Protein AF-A0A952URX4-F1 (afdb_monomer)

pLDDT: mean 73.52, std 25.43, range [28.41, 98.31]

Mean predicted aligned error: 19.94 Å

Sequence (351 aa):
MAREVYETAVRGLGTLVSPRAANRLVDSALRSASRTPDDISSKAMQRLLLGRIRHELHGVLPGPALEAGLKRVASEVERRADQLNRARDAASQPGVGFQTRVVNPEPVKERAPRRGFNPFRRRTAAPAAEVVDGVDDFDDLDDFVASPESDHRTTHHDALLDPTTLSSHEAVRRSSVYLPGIVVPEELWPDNASGAALDAVDDIVDVVEDTDTLVVEAAPAWFTTAPVAPIASVTPLATLEPKRQLDDKSVEAAVKAFAEVETVRQIVISRGTKVLQTRGGGVDADRLAPLAVSTRALLERAGQLRVYSVELPGGVLFLFPLHDGTVSVLTQPNVNIGAVLAARAALEEAA

Nearest PDB structures (foldseek):
  7yh1-assembly2_C  TM=8.705E-01  e=1.304E-05  Promethearchaeum syntrophicum
  3cpt-assembly1_B  TM=7.920E-01  e=4.343E-05  unclassified
  2zl1-assembly1_B  TM=7.852E-01  e=8.637E-05  unclassified

Structure (mmCIF, N/CA/C/O backbone):
data_AF-A0A952URX4-F1
#
_entry.id   AF-A0A952URX4-F1
#
loop_
_atom_site.group_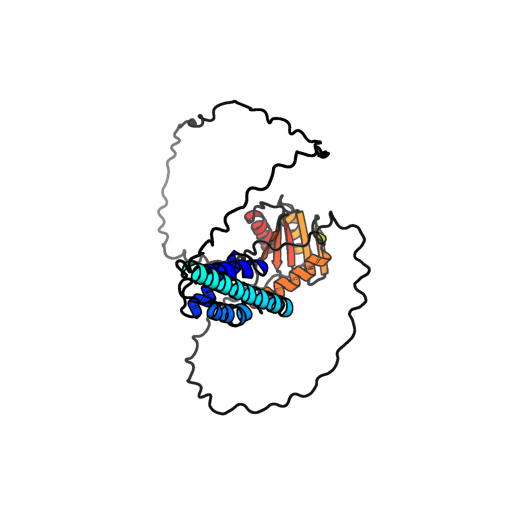PDB
_atom_site.id
_atom_site.type_symbol
_atom_site.label_atom_id
_atom_site.label_alt_id
_atom_site.label_comp_id
_atom_site.label_asym_id
_atom_site.label_entity_id
_atom_site.label_seq_id
_atom_site.pdbx_PDB_ins_code
_atom_site.Cartn_x
_atom_site.Cartn_y
_atom_site.Cartn_z
_atom_site.occupancy
_atom_site.B_iso_or_equiv
_atom_site.auth_seq_id
_atom_site.auth_comp_id
_atom_site.auth_asym_id
_atom_site.auth_atom_id
_atom_site.pdbx_PDB_model_num
ATOM 1 N N . MET A 1 1 ? 21.298 -8.986 -25.723 1.00 83.44 1 MET A N 1
ATOM 2 C CA . MET A 1 1 ? 19.865 -8.990 -26.105 1.00 83.44 1 MET A CA 1
ATOM 3 C C . MET A 1 1 ? 18.958 -9.407 -24.957 1.00 83.44 1 MET A C 1
ATOM 5 O O . MET A 1 1 ? 17.997 -8.697 -24.688 1.00 83.44 1 MET A O 1
ATOM 9 N N . ALA A 1 2 ? 19.219 -10.539 -24.292 1.00 92.06 2 ALA A N 1
ATOM 10 C CA . ALA A 1 2 ? 18.364 -11.012 -23.198 1.00 92.06 2 ALA A CA 1
ATOM 11 C C . ALA A 1 2 ? 18.322 -10.035 -22.008 1.00 92.06 2 ALA A C 1
ATOM 13 O O . ALA A 1 2 ? 17.245 -9.678 -21.531 1.00 92.06 2 ALA A O 1
ATOM 14 N N . ARG A 1 3 ? 19.484 -9.491 -21.623 1.00 95.25 3 ARG A N 1
ATOM 15 C CA . ARG A 1 3 ? 19.589 -8.499 -20.547 1.00 95.25 3 ARG A CA 1
ATOM 16 C C . ARG A 1 3 ? 18.824 -7.205 -20.839 1.00 95.25 3 ARG A C 1
ATOM 18 O O . ARG A 1 3 ? 18.127 -6.703 -19.966 1.00 95.25 3 ARG A O 1
ATOM 25 N N . GLU A 1 4 ? 18.881 -6.680 -22.062 1.00 96.00 4 GLU A N 1
ATOM 26 C CA . GLU A 1 4 ? 18.145 -5.461 -22.415 1.00 96.00 4 GLU A CA 1
ATOM 27 C C . GLU A 1 4 ? 16.626 -5.696 -22.443 1.00 96.00 4 GLU A C 1
ATOM 29 O O . GLU A 1 4 ? 15.859 -4.817 -22.048 1.00 96.00 4 GLU A O 1
ATOM 34 N N . VAL A 1 5 ? 16.183 -6.885 -22.875 1.00 97.19 5 VAL A N 1
ATOM 35 C CA . VAL A 1 5 ? 14.773 -7.311 -22.809 1.00 97.19 5 VAL A CA 1
ATOM 36 C C . VAL A 1 5 ? 14.298 -7.370 -21.355 1.00 97.19 5 VAL A C 1
ATOM 38 O O . VAL A 1 5 ? 13.227 -6.847 -21.043 1.00 97.19 5 VAL A O 1
ATOM 41 N N . TYR A 1 6 ? 15.111 -7.945 -20.466 1.00 97.81 6 TYR A N 1
ATOM 42 C CA . TYR A 1 6 ? 14.852 -7.991 -19.030 1.00 97.81 6 TYR A CA 1
ATOM 43 C C . TYR A 1 6 ? 14.722 -6.591 -18.418 1.00 97.81 6 TYR A C 1
ATOM 45 O O . TYR A 1 6 ? 13.695 -6.265 -17.821 1.00 97.81 6 TYR A O 1
ATOM 53 N N . GLU A 1 7 ? 15.722 -5.730 -18.624 1.00 97.75 7 GLU A N 1
ATOM 54 C CA . GLU A 1 7 ? 15.739 -4.369 -18.075 1.00 97.75 7 GLU A CA 1
ATOM 55 C C . GLU A 1 7 ? 14.564 -3.525 -18.596 1.00 97.75 7 GLU A C 1
ATOM 57 O O . GLU A 1 7 ? 13.973 -2.749 -17.841 1.00 97.75 7 GLU A O 1
ATOM 62 N N . THR A 1 8 ? 14.178 -3.707 -19.863 1.00 98.25 8 THR A N 1
ATOM 63 C CA . THR A 1 8 ? 13.014 -3.029 -20.460 1.00 98.25 8 THR A CA 1
ATOM 64 C C . THR A 1 8 ? 11.707 -3.495 -19.818 1.00 98.25 8 THR A C 1
ATOM 66 O O . THR A 1 8 ? 10.861 -2.664 -19.489 1.00 98.25 8 THR A O 1
ATOM 69 N N . ALA A 1 9 ? 11.548 -4.801 -19.583 1.00 98.12 9 ALA A N 1
ATOM 70 C CA . ALA A 1 9 ? 10.359 -5.353 -18.937 1.00 98.12 9 ALA A CA 1
ATOM 71 C C . ALA A 1 9 ? 10.224 -4.886 -17.478 1.00 98.12 9 ALA A C 1
ATOM 73 O O . ALA A 1 9 ? 9.150 -4.428 -17.086 1.00 98.12 9 ALA A O 1
ATOM 74 N N . VAL A 1 10 ? 11.309 -4.936 -16.693 1.00 98.31 10 VAL A N 1
ATOM 75 C CA . VAL A 1 10 ? 11.320 -4.468 -15.294 1.00 98.31 10 VAL A CA 1
ATOM 76 C C . VAL A 1 10 ? 11.004 -2.974 -15.219 1.00 98.31 10 VAL A C 1
ATOM 78 O O . VAL A 1 10 ? 10.166 -2.565 -14.416 1.00 98.31 10 VAL A O 1
ATOM 81 N N . ARG A 1 11 ? 11.611 -2.158 -16.090 1.00 98.25 11 ARG A N 1
ATOM 82 C CA . ARG A 1 11 ? 11.335 -0.716 -16.162 1.00 98.25 11 ARG A CA 1
ATOM 83 C C . ARG A 1 11 ? 9.882 -0.430 -16.538 1.00 98.25 11 ARG A C 1
ATOM 85 O O . ARG A 1 11 ? 9.250 0.405 -15.902 1.00 98.25 11 ARG A O 1
ATOM 92 N N . GLY A 1 12 ? 9.351 -1.126 -17.544 1.00 97.88 12 GLY A N 1
ATOM 93 C CA . GLY A 1 12 ? 7.965 -0.968 -17.985 1.00 97.88 12 GLY A CA 1
ATOM 94 C C . GLY A 1 12 ? 6.961 -1.353 -16.898 1.00 97.88 12 GLY A C 1
ATOM 95 O O . GLY A 1 12 ? 6.033 -0.597 -16.622 1.00 97.88 12 GLY A O 1
ATOM 96 N N . LEU A 1 13 ? 7.179 -2.480 -16.215 1.00 98.00 13 LEU A N 1
ATOM 97 C CA . LEU A 1 13 ? 6.363 -2.893 -15.069 1.00 98.00 13 LEU A CA 1
ATOM 98 C C . LEU A 1 13 ? 6.450 -1.912 -13.894 1.00 98.00 13 LEU A C 1
ATOM 100 O O . LEU A 1 13 ? 5.450 -1.707 -13.213 1.00 98.00 13 LEU A O 1
ATOM 104 N N . GLY A 1 14 ? 7.599 -1.262 -13.695 1.00 97.75 14 GLY A N 1
ATOM 105 C CA . GLY A 1 14 ? 7.799 -0.226 -12.676 1.00 97.75 14 GLY A CA 1
ATOM 106 C C . GLY A 1 14 ? 6.904 1.014 -12.828 1.00 97.75 14 GLY A C 1
ATOM 107 O O . GLY A 1 14 ? 6.870 1.847 -11.930 1.00 97.75 14 GLY A O 1
ATOM 108 N N . THR A 1 15 ? 6.184 1.147 -13.949 1.00 97.19 15 THR A N 1
ATOM 109 C CA . THR A 1 15 ? 5.155 2.186 -14.145 1.00 97.19 15 THR A CA 1
ATOM 110 C C . THR A 1 15 ? 3.778 1.783 -13.614 1.00 97.19 15 THR A C 1
ATOM 112 O O . THR A 1 15 ? 2.935 2.647 -13.398 1.00 97.19 15 THR A O 1
ATOM 115 N N . LEU A 1 16 ? 3.542 0.481 -13.418 1.00 96.44 16 LEU A N 1
ATOM 116 C CA . LEU A 1 16 ? 2.276 -0.079 -12.929 1.00 96.44 16 LEU A CA 1
ATOM 117 C C . LEU A 1 16 ? 2.355 -0.470 -11.452 1.00 96.44 16 LEU A C 1
ATOM 119 O O . LEU A 1 16 ? 1.359 -0.432 -10.738 1.00 96.44 16 LEU A O 1
ATOM 123 N N . VAL A 1 17 ? 3.538 -0.884 -11.006 1.00 97.12 17 VAL A N 1
ATOM 124 C CA . VAL A 1 17 ? 3.831 -1.285 -9.628 1.00 97.12 17 VAL A CA 1
ATOM 125 C C . VAL A 1 17 ? 5.144 -0.656 -9.182 1.00 97.12 17 VAL A C 1
ATOM 127 O O . VAL A 1 17 ? 5.909 -0.162 -10.005 1.00 97.12 17 VAL A O 1
ATOM 130 N N . SER A 1 18 ? 5.460 -0.709 -7.886 1.00 97.12 18 SER A N 1
ATOM 131 C CA . SER A 1 18 ? 6.748 -0.196 -7.407 1.00 97.12 18 SER A CA 1
ATOM 132 C C . SER A 1 18 ? 7.932 -0.894 -8.110 1.00 97.12 18 SER A C 1
ATOM 134 O O . SER A 1 18 ? 7.867 -2.101 -8.376 1.00 97.12 18 SER A O 1
ATOM 136 N N . PRO A 1 19 ? 9.059 -0.200 -8.371 1.00 95.94 19 PRO A N 1
ATOM 137 C CA . PRO A 1 19 ? 10.210 -0.785 -9.072 1.00 95.94 19 PRO A CA 1
ATOM 138 C C . PRO A 1 19 ? 10.747 -2.065 -8.416 1.00 95.94 19 PRO A C 1
ATOM 140 O O . PRO A 1 19 ? 11.171 -3.007 -9.088 1.00 95.94 19 PRO A O 1
ATOM 143 N N . ARG A 1 20 ? 10.684 -2.132 -7.080 1.00 95.19 20 ARG A N 1
ATOM 144 C CA . ARG A 1 20 ? 11.103 -3.307 -6.308 1.00 95.19 20 ARG A CA 1
ATOM 145 C C . ARG A 1 20 ? 10.145 -4.488 -6.489 1.00 95.19 20 ARG A C 1
ATOM 147 O O . ARG A 1 20 ? 10.608 -5.626 -6.546 1.00 95.19 20 ARG A O 1
ATOM 154 N N . ALA A 1 21 ? 8.839 -4.232 -6.588 1.00 95.81 21 ALA A N 1
ATOM 155 C CA . ALA A 1 21 ? 7.846 -5.260 -6.886 1.00 95.81 21 ALA A CA 1
ATOM 156 C C . ALA A 1 21 ? 7.987 -5.767 -8.327 1.00 95.81 21 ALA A C 1
ATOM 158 O O . ALA A 1 21 ? 7.996 -6.976 -8.534 1.00 95.81 21 ALA A O 1
ATOM 159 N N . ALA A 1 22 ? 8.195 -4.868 -9.296 1.00 97.94 22 ALA A N 1
ATOM 160 C CA . ALA A 1 22 ? 8.434 -5.225 -10.694 1.00 97.94 22 ALA A CA 1
ATOM 161 C C . ALA A 1 22 ? 9.611 -6.201 -10.844 1.00 97.94 22 ALA A C 1
ATOM 163 O O . ALA A 1 22 ? 9.460 -7.257 -11.451 1.00 97.94 22 ALA A O 1
ATOM 164 N N . ASN A 1 23 ? 10.755 -5.887 -10.224 1.00 98.06 23 ASN A N 1
ATOM 165 C CA . ASN A 1 23 ? 11.940 -6.747 -10.247 1.00 98.06 23 ASN A CA 1
ATOM 166 C C . ASN A 1 23 ? 11.639 -8.140 -9.651 1.00 98.06 23 ASN A C 1
ATOM 168 O O . ASN A 1 23 ? 11.861 -9.165 -10.291 1.00 98.06 23 ASN A O 1
ATOM 172 N N . ARG A 1 24 ? 11.004 -8.183 -8.469 1.00 97.94 24 ARG A N 1
ATOM 173 C CA . ARG A 1 24 ? 10.624 -9.444 -7.806 1.00 97.94 24 ARG A CA 1
ATOM 174 C C . ARG A 1 24 ? 9.650 -10.297 -8.624 1.00 97.94 24 ARG A C 1
ATOM 176 O O . ARG A 1 24 ? 9.803 -11.516 -8.640 1.00 97.94 24 ARG A O 1
ATOM 183 N N . LEU A 1 25 ? 8.662 -9.683 -9.276 1.00 98.06 25 LEU A N 1
ATOM 184 C CA . LEU A 1 25 ? 7.672 -10.390 -10.094 1.00 98.06 25 LEU A CA 1
ATOM 185 C C . LEU A 1 25 ? 8.320 -11.035 -11.320 1.00 98.06 25 LEU A C 1
ATOM 187 O O . LEU A 1 25 ? 8.067 -12.206 -11.600 1.00 98.06 25 LEU A O 1
ATOM 191 N N . VAL A 1 26 ? 9.194 -10.305 -12.021 1.00 97.94 26 VAL A N 1
ATOM 192 C CA . VAL A 1 26 ? 9.911 -10.851 -13.183 1.00 97.94 26 VAL A CA 1
ATOM 193 C C . VAL A 1 26 ? 10.850 -11.978 -12.748 1.00 97.94 26 VAL A C 1
ATOM 195 O O . VAL A 1 26 ? 10.806 -13.053 -13.343 1.00 97.94 26 VAL A O 1
ATOM 198 N N . ASP A 1 27 ? 11.615 -11.799 -11.668 1.00 98.00 27 ASP A N 1
ATOM 199 C CA . ASP A 1 27 ? 12.501 -12.838 -11.125 1.00 98.00 27 ASP A CA 1
ATOM 200 C C . ASP A 1 27 ? 11.750 -14.102 -10.680 1.00 98.00 27 ASP A C 1
ATOM 202 O O . ASP A 1 27 ? 12.231 -15.223 -10.863 1.00 98.00 27 ASP A O 1
ATOM 206 N N . SER A 1 28 ? 10.580 -13.938 -10.059 1.00 97.81 28 SER A N 1
ATOM 207 C CA . SER A 1 28 ? 9.709 -15.046 -9.650 1.00 97.81 28 SER A CA 1
ATOM 208 C C . SER A 1 28 ? 9.169 -15.803 -10.868 1.00 97.81 28 SER A C 1
ATOM 210 O O . SER A 1 28 ? 9.235 -17.038 -10.935 1.00 97.81 28 SER A O 1
ATOM 212 N N . ALA A 1 29 ? 8.694 -15.065 -11.877 1.00 97.69 29 ALA A N 1
ATOM 213 C CA . ALA A 1 29 ? 8.163 -15.630 -13.109 1.00 97.69 29 ALA A CA 1
ATOM 214 C C . ALA A 1 29 ? 9.241 -16.360 -13.930 1.00 97.69 29 ALA A C 1
ATOM 216 O O . ALA A 1 29 ? 8.981 -17.454 -14.433 1.00 97.69 29 ALA A O 1
ATOM 217 N N . LEU A 1 30 ? 10.453 -15.800 -14.015 1.00 97.81 30 LEU A N 1
ATOM 218 C CA . LEU A 1 30 ? 11.617 -16.416 -14.661 1.00 97.81 30 LEU A CA 1
ATOM 219 C C . LEU A 1 30 ? 12.023 -17.720 -13.979 1.00 97.81 30 LEU A C 1
ATOM 221 O O . LEU A 1 30 ? 12.090 -18.759 -14.639 1.00 97.81 30 LEU A O 1
ATOM 225 N N . ARG A 1 31 ? 12.211 -17.689 -12.651 1.00 97.94 31 ARG A N 1
ATOM 226 C CA . ARG A 1 31 ? 12.562 -18.881 -11.863 1.00 97.94 31 ARG A CA 1
ATOM 227 C C . ARG A 1 31 ? 11.565 -20.008 -12.062 1.00 97.94 31 ARG A C 1
ATOM 229 O O . ARG A 1 31 ? 11.950 -21.159 -12.241 1.00 97.94 31 ARG A O 1
ATOM 236 N N . SER A 1 32 ? 10.286 -19.669 -12.088 1.00 97.19 32 SER A N 1
ATOM 237 C CA . SER A 1 32 ? 9.237 -20.667 -12.236 1.00 97.19 32 SER A CA 1
ATOM 238 C C . SER A 1 32 ? 9.093 -21.217 -13.655 1.00 97.19 32 SER A C 1
ATOM 240 O O . SER A 1 32 ? 8.527 -22.289 -13.838 1.00 97.19 32 SER A O 1
ATOM 242 N N . ALA A 1 33 ? 9.596 -20.497 -14.658 1.00 96.94 33 ALA A N 1
ATOM 243 C CA . ALA A 1 33 ? 9.737 -20.990 -16.024 1.00 96.94 33 ALA A CA 1
ATOM 244 C C . ALA A 1 33 ? 11.086 -21.698 -16.260 1.00 96.94 33 ALA A C 1
ATOM 246 O O . ALA A 1 33 ? 11.392 -22.026 -17.406 1.00 96.94 33 ALA A O 1
ATOM 247 N N . SER A 1 34 ? 11.891 -21.888 -15.204 1.00 97.38 34 SER A N 1
ATOM 248 C CA . SER A 1 34 ? 13.267 -22.399 -15.263 1.00 97.38 34 SER A CA 1
ATOM 249 C C . SER A 1 34 ? 14.143 -21.636 -16.265 1.00 97.38 34 SER A C 1
ATOM 251 O O . SER A 1 34 ? 14.921 -22.234 -17.002 1.00 97.38 34 SER A O 1
ATOM 253 N N . ARG A 1 35 ? 13.983 -20.308 -16.312 1.00 97.50 35 ARG A N 1
ATOM 254 C CA . ARG A 1 35 ? 14.725 -19.393 -17.188 1.00 97.50 35 ARG A CA 1
ATOM 255 C C . ARG A 1 35 ? 15.550 -18.411 -16.378 1.00 97.50 35 ARG A C 1
ATOM 257 O O . ARG A 1 35 ? 15.202 -18.071 -15.247 1.00 97.50 35 ARG A O 1
ATOM 264 N N . THR A 1 36 ? 16.615 -17.921 -16.987 1.00 97.50 36 THR A N 1
ATOM 265 C CA . THR A 1 36 ? 17.497 -16.897 -16.434 1.00 97.50 36 THR A CA 1
ATOM 266 C C . THR A 1 36 ? 17.327 -15.572 -17.187 1.00 97.50 36 THR A C 1
ATOM 268 O O . THR A 1 36 ? 16.869 -15.558 -18.333 1.00 97.50 36 THR A O 1
ATOM 271 N N . PRO A 1 37 ? 17.696 -14.429 -16.580 1.00 96.88 37 PRO A N 1
ATOM 272 C CA . PRO A 1 37 ? 17.686 -13.139 -17.275 1.00 96.88 37 PRO A CA 1
ATOM 273 C C . PRO A 1 37 ? 18.548 -13.121 -18.550 1.00 96.88 37 PRO A C 1
ATOM 275 O O . PRO A 1 37 ? 18.271 -12.345 -19.463 1.00 96.88 37 PRO A O 1
ATOM 278 N N . ASP A 1 38 ? 19.562 -13.989 -18.635 1.00 96.94 38 ASP A N 1
ATOM 279 C CA . ASP A 1 38 ? 20.503 -14.049 -19.757 1.00 96.94 38 ASP A CA 1
ATOM 280 C C . ASP A 1 38 ? 20.033 -14.939 -20.923 1.00 96.94 38 ASP A C 1
ATOM 282 O O . ASP A 1 38 ? 20.541 -14.803 -22.038 1.00 96.94 38 ASP A O 1
ATOM 286 N N . ASP A 1 39 ? 19.042 -15.814 -20.712 1.00 96.75 39 ASP A N 1
ATOM 287 C CA . ASP A 1 39 ? 18.528 -16.734 -21.742 1.00 96.75 39 ASP A CA 1
ATOM 288 C C . ASP A 1 39 ? 17.180 -16.316 -22.352 1.00 96.75 39 ASP A C 1
ATOM 290 O O . ASP A 1 39 ? 16.670 -16.960 -23.282 1.00 96.75 39 ASP A O 1
ATOM 294 N N . ILE A 1 40 ? 16.574 -15.239 -21.845 1.00 97.31 40 ILE A N 1
ATOM 295 C CA . ILE A 1 40 ? 15.204 -14.907 -22.214 1.00 97.31 40 ILE A CA 1
ATOM 296 C C . ILE A 1 40 ? 15.105 -14.159 -23.551 1.00 97.31 40 ILE A C 1
ATOM 298 O O . ILE A 1 40 ? 15.727 -13.124 -23.784 1.00 97.31 40 ILE A O 1
ATOM 302 N N . SER A 1 41 ? 14.252 -14.673 -24.442 1.00 97.06 41 SER A N 1
ATOM 303 C CA . SER A 1 41 ? 13.868 -13.990 -25.685 1.00 97.06 41 SER A CA 1
ATOM 304 C C . SER A 1 41 ? 12.704 -13.018 -25.463 1.00 97.06 41 SER A C 1
ATOM 306 O O . SER A 1 41 ? 11.898 -13.200 -24.548 1.00 97.06 41 SER A O 1
ATOM 308 N N . SER A 1 42 ? 12.547 -12.029 -26.348 1.00 97.31 42 SER A N 1
ATOM 309 C CA . SER A 1 42 ? 11.426 -11.071 -26.315 1.00 97.31 42 SER A CA 1
ATOM 310 C C . SER A 1 42 ? 10.059 -11.763 -26.305 1.00 97.31 42 SER A C 1
ATOM 312 O O . SER A 1 42 ? 9.208 -11.458 -25.472 1.00 97.31 42 SER A O 1
ATOM 314 N N . LYS A 1 43 ? 9.874 -12.776 -27.160 1.00 97.44 43 LYS A N 1
ATOM 315 C CA . LYS A 1 43 ? 8.640 -13.573 -27.237 1.00 97.44 43 LYS A CA 1
ATOM 316 C C . LYS A 1 43 ? 8.371 -14.368 -25.957 1.00 97.44 43 LYS A C 1
ATOM 318 O O . LYS A 1 43 ? 7.219 -14.513 -25.548 1.00 97.44 43 LYS A O 1
ATOM 323 N N . ALA A 1 44 ? 9.418 -14.891 -25.315 1.00 97.56 44 ALA A N 1
ATOM 324 C CA . ALA A 1 44 ? 9.282 -15.560 -24.024 1.00 97.56 44 ALA A CA 1
ATOM 325 C C . ALA A 1 44 ? 8.896 -14.562 -22.920 1.00 97.56 44 ALA A C 1
ATOM 327 O O . ALA A 1 44 ? 7.976 -14.846 -22.156 1.00 97.56 44 ALA A O 1
ATOM 328 N N . MET A 1 45 ? 9.511 -13.375 -22.891 1.00 98.31 45 MET A N 1
ATOM 329 C CA . MET A 1 45 ? 9.162 -12.316 -21.939 1.00 98.31 45 MET A CA 1
ATOM 330 C C . MET A 1 45 ? 7.715 -11.833 -22.120 1.00 98.31 45 MET A C 1
ATOM 332 O O . MET A 1 45 ? 6.982 -11.709 -21.144 1.00 98.31 45 MET A O 1
ATOM 336 N N . GLN A 1 46 ? 7.250 -11.656 -23.360 1.00 98.12 46 GLN A N 1
ATOM 337 C CA . GLN A 1 46 ? 5.858 -11.299 -23.656 1.00 98.12 46 GLN A CA 1
ATOM 338 C C . GLN A 1 46 ? 4.864 -12.342 -23.122 1.00 98.12 46 GLN A C 1
ATOM 340 O O . GLN A 1 46 ? 3.848 -11.981 -22.527 1.00 98.12 46 GLN A O 1
ATOM 345 N N . ARG A 1 47 ? 5.164 -13.639 -23.278 1.00 98.31 47 ARG A N 1
ATOM 346 C CA . ARG A 1 47 ? 4.338 -14.714 -22.704 1.00 98.31 47 ARG A CA 1
ATOM 347 C C . ARG A 1 47 ? 4.328 -14.688 -21.175 1.00 98.31 47 ARG A C 1
ATOM 349 O O . ARG A 1 47 ? 3.279 -14.938 -20.589 1.00 98.31 47 ARG A O 1
ATOM 356 N N . LEU A 1 48 ? 5.454 -14.371 -20.529 1.00 98.06 48 LEU A N 1
ATOM 357 C CA . LEU A 1 48 ? 5.505 -14.222 -19.069 1.00 98.06 48 LEU A CA 1
ATOM 358 C C . LEU A 1 48 ? 4.655 -13.038 -18.593 1.00 98.06 48 LEU A C 1
ATOM 360 O O . LEU A 1 48 ? 3.871 -13.203 -17.658 1.00 98.06 48 LEU A O 1
ATOM 364 N N . LEU A 1 49 ? 4.764 -11.888 -19.267 1.00 98.19 49 LEU A N 1
ATOM 365 C CA . LEU A 1 49 ? 4.014 -10.668 -18.952 1.00 98.19 49 LEU A CA 1
ATOM 366 C C . LEU A 1 49 ? 2.499 -10.870 -19.088 1.00 98.19 49 LEU A C 1
ATOM 368 O O . LEU A 1 49 ? 1.752 -10.568 -18.162 1.00 98.19 49 LEU A O 1
ATOM 372 N N . LEU A 1 50 ? 2.044 -11.412 -20.221 1.00 98.06 50 LEU A N 1
ATOM 373 C CA . LEU A 1 50 ? 0.614 -11.574 -20.519 1.00 98.06 50 LEU A CA 1
ATOM 374 C C . LEU A 1 50 ? -0.008 -12.833 -19.891 1.00 98.06 50 LEU A C 1
ATOM 376 O O . LEU A 1 50 ? -1.231 -12.943 -19.803 1.00 98.06 50 LEU A O 1
ATOM 380 N N . GLY A 1 51 ? 0.815 -13.788 -19.463 1.00 97.62 51 GLY A N 1
ATOM 381 C CA . GLY A 1 51 ? 0.380 -15.013 -18.801 1.00 97.62 51 GLY A CA 1
ATOM 382 C C . GLY A 1 51 ? 0.504 -14.903 -17.289 1.00 97.62 51 GLY A C 1
ATOM 383 O O . GLY A 1 51 ? -0.406 -14.443 -16.601 1.00 97.62 51 GLY A O 1
ATOM 384 N N . ARG A 1 52 ? 1.648 -15.351 -16.773 1.00 97.00 52 ARG A N 1
ATOM 385 C CA . ARG A 1 52 ? 1.862 -15.541 -15.337 1.00 97.00 52 ARG A CA 1
ATOM 386 C C . ARG A 1 52 ? 1.829 -14.237 -14.545 1.00 97.00 52 ARG A C 1
ATOM 388 O O . ARG A 1 52 ? 1.127 -14.165 -13.545 1.00 97.00 52 ARG A O 1
ATOM 395 N N . ILE A 1 53 ? 2.549 -13.214 -15.002 1.00 97.69 53 ILE A N 1
ATOM 396 C CA . ILE A 1 53 ? 2.630 -11.929 -14.291 1.00 97.69 53 ILE A CA 1
ATOM 397 C C . ILE A 1 53 ? 1.253 -11.254 -14.264 1.00 97.69 53 ILE A C 1
ATOM 399 O O . ILE A 1 53 ? 0.850 -10.730 -13.229 1.00 97.69 53 ILE A O 1
ATOM 403 N N . ARG A 1 54 ? 0.484 -11.339 -15.360 1.00 97.75 54 ARG A N 1
ATOM 404 C CA . ARG A 1 54 ? -0.917 -10.895 -15.383 1.00 97.75 54 ARG A CA 1
ATOM 405 C C . ARG A 1 54 ? -1.756 -11.592 -14.312 1.00 97.75 54 ARG A C 1
ATOM 407 O O . ARG A 1 54 ? -2.499 -10.916 -13.611 1.00 97.75 54 ARG A O 1
ATOM 414 N N . HIS A 1 55 ? -1.637 -12.914 -14.182 1.00 97.62 55 HIS A N 1
ATOM 415 C CA . HIS A 1 55 ? -2.404 -13.681 -13.197 1.00 97.62 55 HIS A CA 1
ATOM 416 C C . HIS A 1 55 ? -2.054 -13.288 -11.754 1.00 97.62 55 HIS A C 1
ATOM 418 O O . HIS A 1 55 ? -2.956 -13.116 -10.940 1.00 97.62 55 HIS A O 1
ATOM 424 N N . GLU A 1 56 ? -0.770 -13.068 -11.453 1.00 96.62 56 GLU A N 1
ATOM 425 C CA . GLU A 1 56 ? -0.327 -12.614 -10.125 1.00 96.62 56 GLU A CA 1
ATOM 426 C C . GLU A 1 56 ? -0.822 -11.192 -9.801 1.00 96.62 56 GLU A C 1
ATOM 428 O O . GLU A 1 56 ? -1.211 -10.910 -8.669 1.00 96.62 56 GLU A O 1
ATOM 433 N N . LEU A 1 57 ? -0.867 -10.298 -10.794 1.00 97.06 57 LEU A N 1
ATOM 434 C CA . LEU A 1 57 ? -1.301 -8.911 -10.598 1.00 97.06 57 LEU A CA 1
ATOM 435 C C . LEU A 1 57 ? -2.824 -8.722 -10.589 1.00 97.06 57 LEU A C 1
ATOM 437 O O . LEU A 1 57 ? -3.300 -7.736 -10.027 1.00 97.06 57 LEU A O 1
ATOM 441 N N . HIS A 1 58 ? -3.597 -9.651 -11.158 1.00 96.25 58 HIS A N 1
ATOM 442 C CA . HIS A 1 58 ? -5.061 -9.551 -11.229 1.00 96.25 58 HIS A CA 1
ATOM 443 C C . HIS A 1 58 ? -5.735 -9.548 -9.843 1.00 96.25 58 HIS A C 1
ATOM 445 O O . HIS A 1 58 ? -6.850 -9.060 -9.698 1.00 96.25 58 HIS A O 1
ATOM 451 N N . GLY A 1 59 ? -5.069 -10.078 -8.811 1.00 90.81 59 GLY A N 1
ATOM 452 C CA . GLY A 1 59 ? -5.560 -10.021 -7.429 1.00 90.81 59 GLY A CA 1
ATOM 453 C C . GLY A 1 59 ? -5.288 -8.695 -6.710 1.00 90.81 59 GLY A C 1
ATOM 454 O O . GLY A 1 59 ? -5.819 -8.482 -5.625 1.00 90.81 59 GLY A O 1
ATOM 455 N N . VAL A 1 60 ? -4.450 -7.823 -7.281 1.00 94.38 60 VAL A N 1
ATOM 456 C CA . VAL A 1 60 ? -3.948 -6.604 -6.618 1.00 94.38 60 VAL A CA 1
ATOM 457 C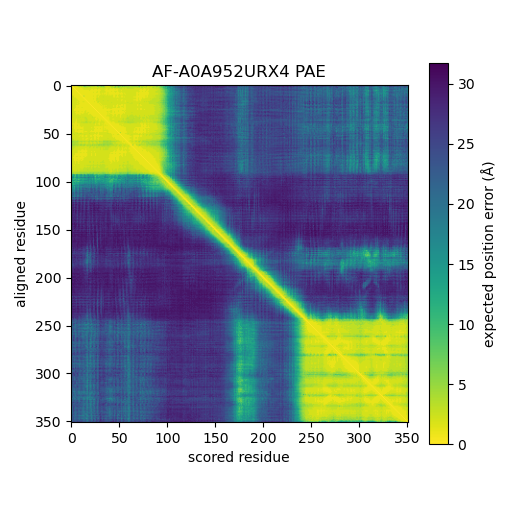 C . VAL A 1 60 ? -4.393 -5.333 -7.340 1.00 94.38 60 VAL A C 1
ATOM 459 O O . VAL A 1 60 ? -4.641 -4.318 -6.696 1.00 94.38 60 VAL A O 1
ATOM 462 N N . LEU A 1 61 ? -4.487 -5.372 -8.670 1.00 92.56 61 LEU A N 1
ATOM 463 C CA . LEU A 1 61 ? -4.817 -4.220 -9.507 1.00 92.56 61 LEU A CA 1
ATOM 464 C C . LEU A 1 61 ? -6.141 -4.435 -10.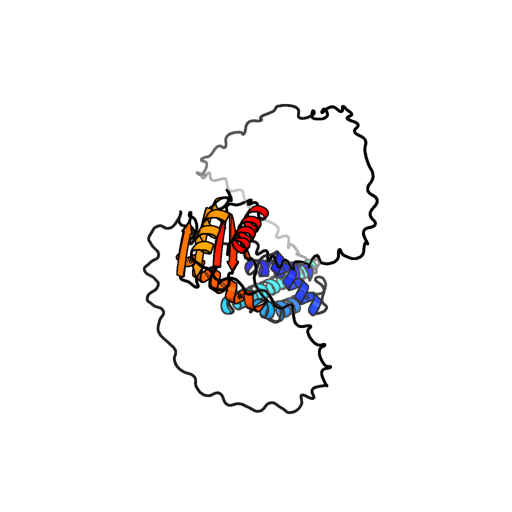257 1.00 92.56 61 LEU A C 1
ATOM 466 O O . LEU A 1 61 ? -6.450 -5.568 -10.630 1.00 92.56 61 LEU A O 1
ATOM 470 N N . PRO A 1 62 ? -6.906 -3.363 -10.545 1.00 92.19 62 PRO A N 1
ATOM 471 C CA . PRO A 1 62 ? -8.127 -3.463 -11.336 1.00 92.19 62 PRO A CA 1
ATOM 472 C C . PRO A 1 62 ? -7.820 -3.980 -12.750 1.00 92.19 62 PRO A C 1
ATOM 474 O O . PRO A 1 62 ? -6.956 -3.448 -13.455 1.00 92.19 62 PRO A O 1
ATOM 477 N N . GLY A 1 63 ? -8.558 -5.011 -13.173 1.00 91.75 63 GLY A N 1
ATOM 478 C CA . GLY A 1 63 ? -8.315 -5.761 -14.412 1.00 91.75 63 GLY A CA 1
ATOM 479 C C . GLY A 1 63 ? -8.125 -4.905 -15.676 1.00 91.75 63 GLY A C 1
ATOM 480 O O . GLY A 1 63 ? -7.114 -5.083 -16.357 1.00 91.75 63 GLY A O 1
ATOM 481 N N . PRO A 1 64 ? -9.010 -3.935 -15.991 1.00 92.62 64 PRO A N 1
ATOM 482 C CA . PRO A 1 64 ? -8.930 -3.190 -17.252 1.00 92.62 64 PRO A CA 1
ATOM 483 C C . PRO A 1 64 ? -7.637 -2.375 -17.412 1.00 92.62 64 PRO A C 1
ATOM 485 O O . PRO A 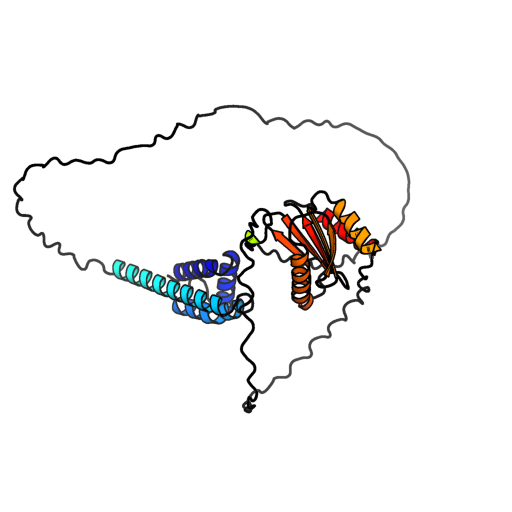1 64 ? -6.999 -2.402 -18.468 1.00 92.62 64 PRO A O 1
ATOM 488 N N . ALA A 1 65 ? -7.218 -1.679 -16.350 1.00 89.44 65 ALA A N 1
ATOM 489 C CA . ALA A 1 65 ? -6.003 -0.864 -16.360 1.00 89.44 65 ALA A CA 1
ATOM 490 C C . ALA A 1 65 ? -4.743 -1.740 -16.434 1.00 89.44 65 ALA A C 1
ATOM 492 O O . ALA A 1 65 ? -3.805 -1.433 -17.178 1.00 89.44 65 ALA A O 1
ATOM 493 N N . LEU A 1 66 ? -4.751 -2.865 -15.713 1.00 96.56 66 LEU A N 1
ATOM 494 C CA . LEU A 1 66 ? -3.665 -3.837 -15.719 1.00 96.56 66 LEU A CA 1
ATOM 495 C C . LEU A 1 66 ? -3.442 -4.430 -17.116 1.00 96.56 66 LEU A C 1
ATOM 497 O O . LEU A 1 66 ? -2.306 -4.488 -17.588 1.00 96.56 66 LEU A O 1
ATOM 501 N N . GLU A 1 67 ? -4.508 -4.849 -17.801 1.00 96.94 67 GLU A N 1
ATOM 502 C CA . GLU A 1 67 ? -4.388 -5.449 -19.131 1.00 96.94 67 GLU A CA 1
ATOM 503 C C . GLU A 1 67 ? -3.844 -4.470 -20.172 1.00 96.94 67 GLU A C 1
ATOM 505 O O . GLU A 1 67 ? -2.965 -4.832 -20.961 1.00 96.94 67 GLU A O 1
ATOM 510 N N . ALA A 1 68 ? -4.333 -3.227 -20.169 1.00 97.12 68 ALA A N 1
ATOM 511 C CA . ALA A 1 68 ? -3.844 -2.186 -21.067 1.00 97.12 68 ALA A CA 1
ATOM 512 C C . ALA A 1 68 ? -2.361 -1.869 -20.803 1.00 97.12 68 ALA A C 1
ATOM 514 O O . ALA A 1 68 ? -1.564 -1.786 -21.744 1.00 97.12 68 ALA A O 1
ATOM 515 N N . GLY A 1 69 ? -1.977 -1.762 -19.527 1.00 96.62 69 GLY A N 1
ATOM 516 C CA . GLY A 1 69 ? -0.596 -1.547 -19.105 1.00 96.62 69 GLY A CA 1
ATOM 517 C C . GLY A 1 69 ? 0.333 -2.676 -19.552 1.00 96.62 69 GLY A C 1
ATOM 518 O O . GLY A 1 69 ? 1.341 -2.425 -20.213 1.00 96.62 69 GLY A O 1
ATOM 519 N N . LEU A 1 70 ? -0.025 -3.932 -19.275 1.00 97.94 70 LEU A N 1
ATOM 520 C CA . LEU A 1 70 ? 0.792 -5.093 -19.639 1.00 97.94 70 LEU A CA 1
ATOM 521 C C . LEU A 1 70 ? 0.931 -5.269 -21.155 1.00 97.94 70 LEU A C 1
ATOM 523 O O . LEU A 1 70 ? 2.023 -5.588 -21.628 1.00 97.94 70 LEU A O 1
ATOM 527 N N . LYS A 1 71 ? -0.128 -5.011 -21.936 1.00 98.12 71 LYS A N 1
ATOM 528 C CA . LYS A 1 71 ? -0.053 -5.013 -23.410 1.00 98.12 71 LYS A CA 1
ATOM 529 C C . LYS A 1 71 ? 0.913 -3.946 -23.929 1.00 98.12 71 LYS A C 1
ATOM 531 O O . LYS A 1 71 ? 1.689 -4.222 -24.847 1.00 98.12 71 LYS A O 1
ATOM 536 N N . ARG A 1 72 ? 0.914 -2.751 -23.325 1.00 98.00 72 ARG A N 1
ATOM 537 C CA . ARG A 1 72 ? 1.859 -1.678 -23.667 1.00 98.00 72 ARG A CA 1
ATOM 538 C C . ARG A 1 72 ? 3.300 -2.088 -23.357 1.00 98.00 72 ARG A C 1
ATOM 540 O O . ARG A 1 72 ? 4.148 -1.976 -24.235 1.00 98.00 72 ARG A O 1
ATOM 547 N N . VAL A 1 73 ? 3.563 -2.623 -22.162 1.00 98.00 73 VAL A N 1
ATOM 548 C CA . VAL A 1 73 ? 4.903 -3.096 -21.758 1.00 98.00 73 VAL A CA 1
ATOM 549 C C . VAL A 1 73 ? 5.394 -4.219 -22.676 1.00 98.00 73 VAL A C 1
ATOM 551 O O . VAL A 1 73 ? 6.529 -4.185 -23.141 1.00 98.00 73 VAL A O 1
ATOM 554 N N . ALA A 1 74 ? 4.533 -5.185 -23.000 1.00 98.12 74 ALA A N 1
ATOM 555 C CA . ALA A 1 74 ? 4.8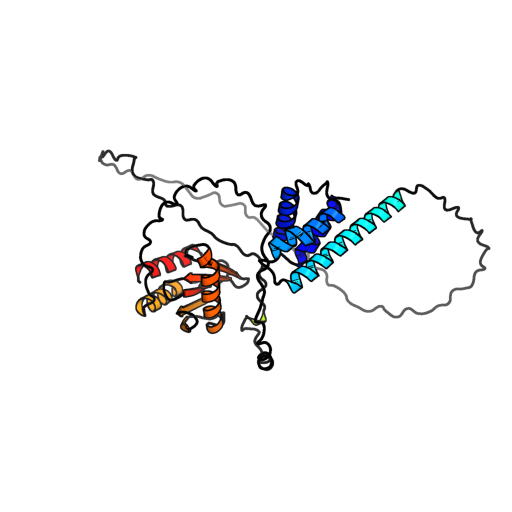55 -6.260 -23.933 1.00 98.12 74 ALA A CA 1
ATOM 556 C C . ALA A 1 74 ? 5.232 -5.739 -25.333 1.00 98.12 74 ALA A C 1
ATOM 558 O O . ALA A 1 74 ? 6.207 -6.207 -25.919 1.00 98.12 74 ALA A O 1
ATOM 559 N N . SER A 1 75 ? 4.489 -4.753 -25.842 1.00 97.94 75 SER A N 1
ATOM 560 C CA . SER A 1 75 ? 4.765 -4.122 -27.141 1.00 97.94 75 SER A CA 1
ATOM 561 C C . SER A 1 75 ? 6.081 -3.335 -27.131 1.00 97.94 75 SER A C 1
ATOM 563 O O . SER A 1 75 ? 6.817 -3.335 -28.114 1.00 97.94 75 SER A O 1
ATOM 565 N N . GLU A 1 76 ? 6.402 -2.678 -26.015 1.00 97.94 76 GLU A N 1
ATOM 566 C CA . GLU A 1 76 ? 7.661 -1.946 -25.830 1.00 97.94 76 GLU A CA 1
ATOM 567 C C . GLU A 1 76 ? 8.871 -2.894 -25.844 1.00 97.94 76 GLU A C 1
ATOM 569 O O . GLU A 1 76 ? 9.868 -2.631 -26.517 1.00 97.94 76 GLU A O 1
ATOM 574 N N . VAL A 1 77 ? 8.760 -4.039 -25.160 1.00 97.75 77 VAL A N 1
ATOM 575 C CA . VAL A 1 77 ? 9.792 -5.088 -25.152 1.00 97.75 77 VAL A CA 1
ATOM 576 C C . VAL A 1 77 ? 10.059 -5.620 -26.565 1.00 97.75 77 VAL A C 1
ATOM 578 O O . VAL A 1 77 ? 11.217 -5.809 -26.942 1.00 97.75 77 VAL A O 1
ATOM 581 N N . GLU A 1 78 ? 9.010 -5.833 -27.360 1.00 97.50 78 GLU A N 1
ATOM 582 C CA . GLU A 1 78 ? 9.123 -6.277 -28.754 1.00 97.50 78 GLU A CA 1
ATOM 583 C C . GLU A 1 78 ? 9.807 -5.223 -29.634 1.00 97.50 78 GLU A C 1
ATOM 585 O O . GLU A 1 78 ? 10.823 -5.517 -30.267 1.00 97.50 78 GLU A O 1
ATOM 590 N N . ARG A 1 79 ? 9.344 -3.965 -29.588 1.00 97.44 79 ARG A N 1
ATOM 591 C CA . ARG A 1 79 ? 9.962 -2.850 -30.329 1.00 97.44 79 ARG A CA 1
ATOM 592 C C . ARG A 1 79 ? 11.439 -2.684 -29.996 1.00 97.44 79 ARG A C 1
ATOM 594 O O . ARG A 1 79 ? 12.252 -2.436 -30.888 1.00 97.44 79 ARG A O 1
ATOM 601 N N . ARG A 1 80 ? 11.797 -2.810 -28.716 1.00 97.31 80 ARG A N 1
ATOM 602 C CA . ARG A 1 80 ? 13.184 -2.679 -28.270 1.00 97.31 80 ARG A CA 1
ATOM 603 C C . ARG A 1 80 ? 14.048 -3.832 -28.770 1.00 97.31 80 ARG A C 1
ATOM 605 O O . ARG A 1 80 ? 15.171 -3.590 -29.208 1.00 97.31 80 ARG A O 1
ATOM 612 N N . ALA A 1 81 ? 13.531 -5.059 -28.746 1.00 96.19 81 ALA A N 1
ATOM 613 C CA . ALA A 1 81 ? 14.224 -6.217 -29.302 1.00 96.19 81 ALA A CA 1
ATOM 614 C C . ALA A 1 81 ? 14.455 -6.067 -30.815 1.00 96.19 81 ALA A C 1
ATOM 616 O O . ALA A 1 81 ? 15.570 -6.289 -31.285 1.00 96.19 81 ALA A O 1
ATOM 617 N N . ASP A 1 82 ? 13.453 -5.597 -31.562 1.00 96.69 82 ASP A N 1
ATOM 618 C CA . ASP A 1 82 ? 13.580 -5.321 -32.996 1.00 96.69 82 ASP A CA 1
ATOM 619 C C . ASP A 1 82 ? 14.610 -4.230 -33.290 1.00 96.69 82 ASP A C 1
ATOM 621 O O . ASP A 1 82 ? 15.400 -4.352 -34.225 1.00 96.69 82 ASP A O 1
ATOM 625 N N . GLN A 1 83 ? 14.640 -3.166 -32.485 1.00 96.19 83 GLN A N 1
ATOM 626 C CA . GLN A 1 83 ? 15.629 -2.100 -32.629 1.00 96.19 83 GLN A CA 1
ATOM 627 C C . GLN A 1 83 ? 17.057 -2.621 -32.418 1.00 96.19 83 GLN A C 1
ATOM 629 O O . GLN A 1 83 ? 17.959 -2.246 -33.167 1.00 96.19 83 GLN A O 1
ATOM 634 N N . LEU A 1 84 ? 17.262 -3.497 -31.430 1.00 95.56 84 LEU A N 1
ATOM 635 C CA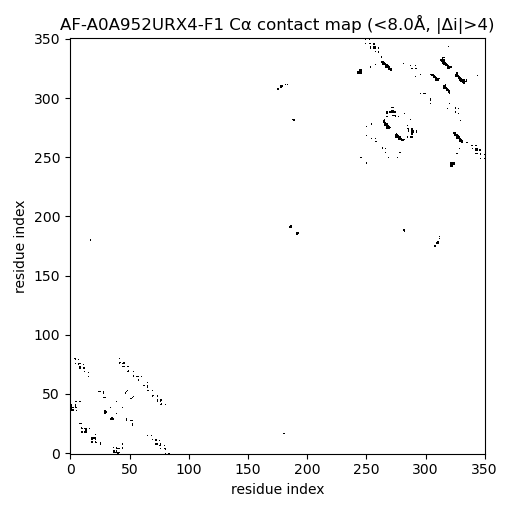 . LEU A 1 84 ? 18.561 -4.120 -31.168 1.00 95.56 84 LEU A CA 1
ATOM 636 C C . LEU A 1 84 ? 18.969 -5.089 -32.282 1.00 95.56 84 LEU A C 1
ATOM 638 O O . LEU A 1 84 ? 20.131 -5.075 -32.686 1.00 95.56 84 LEU A O 1
ATOM 642 N N . ASN A 1 85 ? 18.028 -5.872 -32.818 1.00 94.81 85 ASN A N 1
ATOM 643 C CA . ASN A 1 85 ? 18.277 -6.733 -33.977 1.00 94.81 85 ASN A CA 1
ATOM 644 C C . ASN A 1 85 ? 18.702 -5.902 -35.193 1.00 94.81 85 ASN A C 1
ATOM 646 O O . ASN A 1 85 ? 19.758 -6.156 -35.761 1.00 94.81 85 ASN A O 1
ATOM 650 N N . ARG A 1 86 ? 17.973 -4.825 -35.517 1.00 95.31 86 ARG A N 1
ATOM 651 C CA . ARG A 1 86 ? 18.338 -3.923 -36.625 1.00 95.31 86 ARG A CA 1
ATOM 652 C C . ARG A 1 86 ? 19.699 -3.262 -36.421 1.00 95.31 86 ARG A C 1
ATOM 654 O O . ARG A 1 86 ? 20.463 -3.147 -37.372 1.00 95.31 86 ARG A O 1
ATOM 661 N N . ALA A 1 87 ? 20.011 -2.824 -35.200 1.00 94.88 87 ALA A N 1
ATOM 662 C CA . ALA A 1 87 ? 21.312 -2.235 -34.888 1.00 94.88 87 ALA A CA 1
ATOM 663 C C . ALA A 1 87 ? 22.450 -3.255 -35.057 1.00 94.88 87 ALA A C 1
ATOM 665 O O . ALA A 1 87 ? 23.513 -2.921 -35.577 1.00 94.88 87 ALA A O 1
ATOM 666 N N . ARG A 1 88 ? 22.212 -4.511 -34.666 1.00 93.81 88 ARG A N 1
ATOM 667 C CA . ARG A 1 88 ? 23.159 -5.612 -34.854 1.00 93.81 88 ARG A CA 1
ATOM 668 C C . ARG A 1 88 ? 23.337 -5.976 -36.326 1.00 93.81 88 ARG A C 1
ATOM 670 O O . ARG A 1 88 ? 24.473 -6.183 -36.744 1.00 93.81 88 ARG A O 1
ATOM 677 N N . ASP A 1 89 ? 22.260 -6.027 -37.100 1.00 93.81 89 ASP A N 1
ATOM 678 C CA . ASP A 1 89 ? 22.309 -6.308 -38.538 1.00 93.81 89 ASP A CA 1
ATOM 679 C C . ASP A 1 89 ? 23.047 -5.193 -39.287 1.00 93.81 89 ASP A C 1
ATOM 681 O O . ASP A 1 89 ? 23.895 -5.473 -40.132 1.00 93.81 89 ASP A O 1
ATOM 685 N N . ALA A 1 90 ? 22.810 -3.930 -38.912 1.00 92.50 90 ALA A N 1
ATOM 686 C CA . ALA A 1 90 ? 23.538 -2.782 -39.448 1.00 92.50 90 ALA A CA 1
ATOM 687 C C . ALA A 1 90 ? 25.038 -2.836 -39.113 1.00 92.50 90 ALA A C 1
ATOM 689 O O . ALA A 1 90 ? 25.867 -2.542 -39.968 1.00 92.50 90 ALA A O 1
ATOM 690 N N . ALA A 1 91 ? 25.402 -3.254 -37.896 1.00 92.06 91 ALA A N 1
ATOM 691 C CA . ALA A 1 91 ? 26.801 -3.442 -37.508 1.00 92.06 91 ALA A CA 1
ATOM 692 C C . ALA A 1 91 ? 27.452 -4.667 -38.177 1.00 92.06 91 ALA A C 1
ATOM 694 O O . ALA A 1 91 ? 28.662 -4.684 -38.391 1.00 92.06 91 ALA A O 1
ATOM 695 N N . SER A 1 92 ? 26.657 -5.690 -38.507 1.00 91.69 92 SER A N 1
ATOM 696 C CA . SER A 1 92 ? 27.132 -6.932 -39.125 1.00 91.69 92 SER A CA 1
ATOM 697 C C . SER A 1 92 ? 27.245 -6.847 -40.644 1.00 91.69 92 SER A C 1
ATOM 699 O O . SER A 1 92 ? 27.766 -7.791 -41.222 1.00 91.69 92 SER A O 1
ATOM 701 N N . GLN A 1 93 ? 26.780 -5.769 -41.290 1.00 85.44 93 GLN A N 1
ATOM 702 C CA . GLN A 1 93 ? 27.047 -5.476 -42.702 1.00 85.44 93 GLN A CA 1
ATOM 703 C C . GLN A 1 93 ? 28.389 -4.735 -42.816 1.00 85.44 93 GLN A C 1
ATOM 705 O O . GLN A 1 93 ? 28.425 -3.503 -42.743 1.00 85.44 93 GLN A O 1
ATOM 710 N N . PRO A 1 94 ? 29.523 -5.437 -42.996 1.00 64.75 94 PRO A N 1
ATOM 711 C CA . PRO A 1 94 ? 30.825 -4.811 -43.072 1.00 64.75 94 PRO A CA 1
ATOM 712 C C . PRO A 1 94 ? 30.963 -4.313 -44.510 1.00 64.75 94 PRO A C 1
ATOM 714 O O . PRO A 1 94 ? 31.223 -5.088 -45.425 1.00 64.75 94 PRO A O 1
ATOM 717 N N . GLY A 1 95 ? 30.725 -3.024 -44.728 1.00 62.81 95 GLY A N 1
ATOM 718 C CA . GLY A 1 95 ? 31.098 -2.369 -45.977 1.00 62.81 95 GLY A CA 1
ATOM 719 C C . GLY A 1 95 ? 30.421 -2.931 -47.228 1.00 62.81 95 GLY A C 1
ATOM 720 O O . GLY A 1 95 ? 31.107 -3.316 -48.175 1.00 62.81 95 GLY A O 1
ATOM 721 N N . VAL A 1 96 ? 29.088 -2.832 -47.321 1.00 60.09 96 VAL A N 1
ATOM 722 C CA . VAL A 1 96 ? 28.527 -2.493 -48.639 1.00 60.09 96 VAL A CA 1
ATOM 723 C C . VAL A 1 96 ? 29.097 -1.119 -48.939 1.00 60.09 96 VAL A C 1
ATOM 725 O O . VAL A 1 96 ? 28.643 -0.120 -48.384 1.00 60.09 96 VAL A O 1
ATOM 728 N N . GLY A 1 97 ? 30.208 -1.117 -49.675 1.00 57.97 97 GLY A N 1
ATOM 729 C CA . GLY A 1 97 ? 30.991 0.063 -49.948 1.00 57.97 97 GLY A CA 1
ATOM 730 C C . GLY A 1 97 ? 30.051 1.167 -50.379 1.00 57.97 97 GLY A C 1
ATOM 731 O O . GLY A 1 97 ? 29.479 1.115 -51.469 1.00 57.97 97 GLY A O 1
ATOM 732 N N . PHE A 1 98 ? 29.931 2.191 -49.537 1.00 56.41 98 PHE A N 1
ATOM 733 C CA . PHE A 1 98 ? 29.759 3.527 -50.053 1.00 56.41 98 PHE A CA 1
ATOM 734 C C . PHE A 1 98 ? 30.981 3.731 -50.948 1.00 56.41 98 PHE A C 1
ATOM 736 O O . PHE A 1 98 ? 32.016 4.231 -50.517 1.00 56.41 98 PHE A O 1
ATOM 743 N N . GLN A 1 99 ? 30.872 3.309 -52.212 1.00 62.47 99 GLN A N 1
ATOM 744 C CA . GLN A 1 99 ? 31.436 4.082 -53.289 1.00 62.47 99 GLN A CA 1
ATOM 745 C C . GLN A 1 99 ? 30.771 5.439 -53.113 1.00 62.47 99 GLN A C 1
ATOM 747 O O . GLN A 1 99 ? 29.710 5.723 -53.669 1.00 62.47 99 GLN A O 1
ATOM 752 N N . THR A 1 100 ? 31.370 6.265 -52.258 1.00 58.94 100 THR A N 1
ATOM 753 C CA . THR A 1 100 ? 31.395 7.696 -52.437 1.00 58.94 100 THR A CA 1
ATOM 754 C C . THR A 1 100 ? 31.886 7.861 -53.860 1.00 58.94 100 THR A C 1
ATOM 756 O O . THR A 1 100 ? 33.078 7.921 -54.144 1.00 58.94 100 THR A O 1
ATOM 759 N N . ARG A 1 101 ? 30.931 7.834 -54.794 1.00 57.97 101 ARG A N 1
ATOM 760 C CA . ARG A 1 101 ? 31.073 8.442 -56.095 1.00 57.97 101 ARG A CA 1
ATOM 761 C C . ARG A 1 101 ? 31.498 9.846 -55.732 1.00 57.97 101 ARG A C 1
ATOM 763 O O . ARG A 1 101 ? 30.689 10.626 -55.237 1.00 57.97 101 ARG A O 1
ATOM 770 N N . VAL A 1 102 ? 32.800 10.087 -55.831 1.00 56.75 102 VAL A N 1
ATOM 771 C CA . VAL A 1 102 ? 33.407 11.400 -55.720 1.00 56.75 102 VAL A CA 1
ATOM 772 C C . VAL A 1 102 ? 32.762 12.181 -56.852 1.00 56.75 102 VAL A C 1
ATOM 774 O O . VAL A 1 102 ? 33.195 12.134 -58.001 1.00 56.75 102 VAL A O 1
ATOM 777 N N . VAL A 1 103 ? 31.614 12.786 -56.558 1.00 66.69 103 VAL A N 1
ATOM 778 C CA . VAL A 1 103 ? 31.022 13.804 -57.402 1.00 66.69 103 VAL A CA 1
ATOM 779 C C . VAL A 1 103 ? 31.984 14.960 -57.245 1.00 66.69 103 VAL A C 1
ATOM 781 O O . VAL A 1 103 ? 31.986 15.645 -56.227 1.00 66.69 103 VAL A O 1
ATOM 784 N N . ASN A 1 104 ? 32.887 15.046 -58.216 1.00 60.19 104 ASN A N 1
ATOM 785 C CA . ASN A 1 104 ? 33.825 16.130 -58.415 1.00 60.19 104 ASN A CA 1
ATOM 786 C C . ASN A 1 104 ? 33.064 17.455 -58.224 1.00 60.19 104 ASN A C 1
ATOM 788 O O . ASN A 1 104 ? 32.175 17.740 -59.033 1.00 60.19 104 ASN A O 1
ATOM 792 N N . PRO A 1 105 ? 33.300 18.213 -57.139 1.00 61.94 105 PRO A N 1
ATOM 793 C CA . PRO A 1 105 ? 32.608 19.472 -56.952 1.00 61.94 105 PRO A CA 1
ATOM 794 C C . PRO A 1 105 ? 33.179 20.459 -57.967 1.00 61.94 105 PRO A C 1
ATOM 796 O O . PRO A 1 105 ? 34.340 20.858 -57.877 1.00 61.94 105 PRO A O 1
ATOM 799 N N . GLU A 1 106 ? 32.371 20.843 -58.954 1.00 64.81 106 GLU A N 1
ATOM 800 C CA . GLU A 1 106 ? 32.693 22.012 -59.764 1.00 64.81 106 GLU A CA 1
ATOM 801 C C . GLU A 1 106 ? 32.895 23.238 -58.851 1.00 64.81 106 GLU A C 1
ATOM 803 O O . GLU A 1 106 ? 32.177 23.398 -57.855 1.00 64.81 106 GLU A O 1
ATOM 808 N N . PRO A 1 107 ? 33.858 24.121 -59.169 1.00 60.56 107 PRO A N 1
ATOM 809 C CA . PRO A 1 107 ? 34.147 25.301 -58.370 1.00 60.56 107 PRO A CA 1
ATOM 810 C C . PRO A 1 107 ? 32.971 26.285 -58.427 1.00 60.56 107 PRO A C 1
ATOM 812 O O . PRO A 1 107 ? 32.772 27.012 -59.404 1.00 60.56 107 PRO A O 1
ATOM 815 N N . VAL A 1 108 ? 32.191 26.327 -57.347 1.00 60.47 108 VAL A N 1
ATOM 816 C CA . VAL A 1 108 ? 31.143 27.329 -57.145 1.00 60.47 108 VAL A CA 1
ATOM 817 C C . VAL A 1 108 ? 31.804 28.695 -56.985 1.00 60.47 108 VAL A C 1
ATOM 819 O O . VAL A 1 108 ? 32.522 28.956 -56.021 1.00 60.47 108 VAL A O 1
ATOM 822 N N . LYS A 1 109 ? 31.543 29.573 -57.956 1.00 58.03 109 LYS A N 1
ATOM 823 C CA . LYS A 1 109 ? 31.948 30.978 -57.939 1.00 58.03 109 LYS A CA 1
ATOM 824 C C . LYS A 1 109 ? 31.346 31.694 -56.731 1.00 58.03 109 LYS A C 1
ATOM 826 O O . LYS A 1 109 ? 30.132 31.846 -56.605 1.00 58.03 109 LYS A O 1
ATOM 831 N N . GLU A 1 110 ? 32.262 32.144 -55.892 1.00 56.81 110 GLU A N 1
ATOM 832 C CA . GLU A 1 110 ? 32.188 33.194 -54.886 1.00 56.81 110 GLU A CA 1
ATOM 833 C C . GLU A 1 110 ? 31.084 34.235 -55.166 1.00 56.81 110 GLU A C 1
ATOM 835 O O . GLU A 1 110 ? 31.163 35.048 -56.091 1.00 56.81 110 GLU A O 1
ATOM 840 N N . ARG A 1 111 ? 30.022 34.211 -54.352 1.00 46.50 111 ARG A N 1
ATOM 841 C CA . ARG A 1 111 ? 29.040 35.298 -54.255 1.00 46.50 111 ARG A CA 1
ATOM 842 C C . ARG A 1 111 ? 29.027 35.830 -52.825 1.00 46.50 111 ARG A C 1
ATOM 844 O O . ARG A 1 111 ? 28.852 35.085 -51.868 1.00 46.50 111 ARG A O 1
ATOM 851 N N . ALA A 1 112 ? 29.241 37.139 -52.752 1.00 56.56 112 ALA A N 1
ATOM 852 C CA . ALA A 1 112 ? 29.483 37.976 -51.585 1.00 56.56 112 ALA A CA 1
ATOM 853 C C . ALA A 1 112 ? 28.488 37.822 -50.408 1.00 56.56 112 ALA A C 1
ATOM 855 O O . ALA A 1 112 ? 27.313 37.504 -50.617 1.00 56.56 112 ALA A O 1
ATOM 856 N N . PRO A 1 113 ? 28.921 38.149 -49.173 1.00 56.97 113 PRO A N 1
ATOM 857 C CA . PRO A 1 113 ? 28.093 38.045 -47.977 1.00 56.97 113 PRO A CA 1
ATOM 858 C C . PRO A 1 113 ? 27.060 39.177 -47.902 1.00 56.97 113 PRO A C 1
ATOM 860 O O . PRO A 1 113 ? 27.398 40.362 -47.857 1.00 56.97 113 PRO A O 1
ATOM 863 N N . ARG A 1 114 ? 25.775 38.816 -47.816 1.00 49.91 114 ARG A N 1
ATOM 864 C CA . ARG A 1 114 ? 24.718 39.744 -47.402 1.00 49.91 114 ARG A CA 1
ATOM 865 C C . ARG A 1 114 ? 24.599 39.746 -45.879 1.00 49.91 114 ARG A C 1
ATOM 867 O O . ARG A 1 114 ? 24.211 38.756 -45.269 1.00 49.91 114 ARG A O 1
ATOM 874 N N . ARG A 1 115 ? 24.922 40.904 -45.295 1.00 51.34 115 ARG A N 1
ATOM 875 C CA . ARG A 1 115 ? 24.536 41.334 -43.944 1.00 51.34 115 ARG A CA 1
ATOM 876 C C . ARG A 1 115 ? 23.026 41.152 -43.732 1.00 51.34 115 ARG A C 1
ATOM 878 O O . ARG A 1 115 ? 22.237 41.674 -44.512 1.00 51.34 115 ARG A O 1
ATOM 885 N N . GLY A 1 116 ? 22.654 40.505 -42.633 1.00 44.00 116 GLY A N 1
ATOM 886 C CA . GLY A 1 116 ? 21.297 40.467 -42.078 1.00 44.00 116 GLY A CA 1
ATOM 887 C C . GLY A 1 116 ? 21.355 39.795 -40.707 1.00 44.00 116 GLY A C 1
ATOM 888 O O . GLY A 1 116 ? 21.510 38.588 -40.621 1.00 44.00 116 GLY A O 1
ATOM 889 N N . PHE A 1 117 ? 21.615 40.568 -39.654 1.00 47.03 117 PHE A N 1
ATOM 890 C CA . PHE A 1 117 ? 20.607 40.991 -38.675 1.00 47.03 117 PHE A CA 1
ATOM 891 C C . PHE A 1 117 ? 20.099 39.824 -37.812 1.00 47.03 117 PHE A C 1
ATOM 893 O O . PHE A 1 117 ? 19.201 39.089 -38.201 1.00 47.03 117 PHE A O 1
ATOM 900 N N . ASN A 1 118 ? 20.695 39.673 -36.627 1.00 51.84 118 ASN A N 1
ATOM 901 C CA . ASN A 1 118 ? 20.326 38.665 -35.637 1.00 51.84 118 ASN A CA 1
ATOM 902 C C . ASN A 1 118 ? 19.873 39.384 -34.348 1.00 51.84 118 AS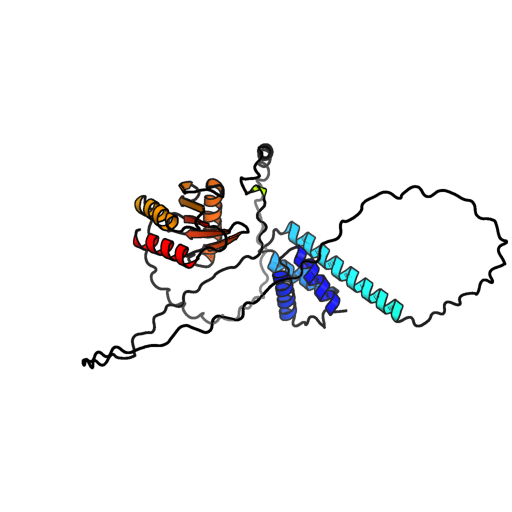N A C 1
ATOM 904 O O . ASN A 1 118 ? 20.734 39.848 -33.596 1.00 51.84 118 ASN A O 1
ATOM 908 N N . PRO A 1 119 ? 18.560 39.563 -34.100 1.00 59.31 119 PRO A N 1
ATOM 909 C CA . PRO A 1 119 ? 18.083 40.333 -32.960 1.00 59.31 119 PRO A CA 1
ATOM 910 C C . PRO A 1 119 ? 17.493 39.437 -31.862 1.00 59.31 119 PRO A C 1
ATOM 912 O O . PRO A 1 119 ? 16.311 39.539 -31.594 1.00 59.31 119 PRO A O 1
ATOM 915 N N . PHE A 1 120 ? 18.285 38.601 -31.183 1.00 48.72 120 PHE A N 1
ATOM 916 C CA . PHE A 1 120 ? 17.885 38.034 -29.879 1.00 48.72 120 PHE A CA 1
ATOM 917 C C . PHE A 1 120 ? 19.106 37.778 -28.982 1.00 48.72 120 PHE A C 1
ATOM 919 O O . PHE A 1 120 ? 19.604 36.668 -28.832 1.00 48.72 120 PHE A O 1
ATOM 926 N N . ARG A 1 121 ? 19.589 38.854 -28.353 1.00 51.25 121 ARG A N 1
ATOM 927 C CA . ARG A 1 121 ? 20.417 38.810 -27.140 1.00 51.25 121 ARG A CA 1
ATOM 928 C C . ARG A 1 121 ? 19.778 39.731 -26.107 1.00 51.25 121 ARG A C 1
ATOM 930 O O . ARG A 1 121 ? 19.963 40.941 -26.183 1.00 51.25 121 ARG A O 1
ATOM 937 N N . ARG A 1 122 ? 19.060 39.173 -25.130 1.00 45.62 122 ARG A N 1
ATOM 938 C CA . ARG A 1 122 ? 18.823 39.821 -23.831 1.00 45.62 122 ARG A CA 1
ATOM 939 C C . ARG A 1 122 ? 18.577 38.790 -22.729 1.00 45.62 122 ARG A C 1
ATOM 941 O O . ARG A 1 122 ? 17.572 38.102 -22.786 1.00 45.62 122 ARG A O 1
ATOM 948 N N . ARG A 1 123 ? 19.450 38.888 -21.710 1.00 42.44 123 ARG A N 1
ATOM 949 C CA . ARG A 1 123 ? 19.242 38.690 -20.257 1.00 42.44 123 ARG A CA 1
ATOM 950 C C . ARG A 1 123 ? 18.906 37.252 -19.822 1.00 42.44 123 ARG A C 1
ATOM 952 O O . ARG A 1 123 ? 18.072 36.611 -20.425 1.00 42.44 123 ARG A O 1
ATOM 959 N N . THR A 1 124 ? 19.533 36.689 -18.794 1.00 43.28 124 THR A N 1
ATOM 960 C CA . THR A 1 124 ? 19.819 37.269 -17.471 1.00 43.28 124 THR A CA 1
ATOM 961 C C . THR A 1 124 ? 21.145 36.776 -16.885 1.00 43.28 124 THR A C 1
ATOM 963 O O . THR A 1 124 ? 21.556 35.641 -17.100 1.00 43.28 124 THR A O 1
ATOM 966 N N . ALA A 1 125 ? 21.801 37.670 -16.145 1.00 40.59 125 ALA A N 1
ATOM 967 C CA . ALA A 1 125 ? 22.986 37.410 -15.343 1.00 40.59 125 ALA A CA 1
ATOM 968 C C . ALA A 1 125 ? 22.638 36.556 -14.112 1.00 40.59 125 ALA A C 1
ATOM 970 O O . ALA A 1 125 ? 21.620 36.803 -13.466 1.00 40.59 125 ALA A O 1
ATOM 971 N N . ALA A 1 126 ? 23.500 35.593 -13.796 1.00 48.31 126 ALA A N 1
ATOM 972 C CA . ALA A 1 126 ? 23.531 34.888 -12.520 1.00 48.31 126 ALA A CA 1
ATOM 973 C C . ALA A 1 126 ? 24.560 35.576 -11.603 1.00 48.31 126 ALA A C 1
ATOM 975 O O . ALA A 1 126 ? 25.638 35.927 -12.094 1.00 48.31 126 ALA A O 1
ATOM 976 N N . PRO A 1 127 ? 24.264 35.799 -10.312 1.00 57.38 127 PRO A N 1
ATOM 977 C CA . PRO A 1 127 ? 25.266 36.256 -9.365 1.00 57.38 127 PRO A CA 1
ATOM 978 C C . PRO A 1 127 ? 26.175 35.101 -8.930 1.00 57.38 127 PRO A C 1
ATOM 980 O O . PRO A 1 127 ? 25.748 33.955 -8.794 1.00 57.38 127 PRO A O 1
ATOM 983 N N . ALA A 1 128 ? 27.444 35.452 -8.743 1.00 43.47 128 ALA A N 1
ATOM 984 C CA . ALA A 1 128 ? 28.491 34.620 -8.183 1.00 43.47 128 ALA A CA 1
ATOM 985 C C . ALA A 1 128 ? 28.117 34.163 -6.766 1.00 43.47 128 ALA A C 1
ATOM 987 O O . ALA A 1 128 ? 27.731 34.984 -5.937 1.00 43.47 128 ALA A O 1
ATOM 988 N N . ALA A 1 129 ? 28.243 32.862 -6.511 1.00 45.62 129 ALA A N 1
ATOM 989 C CA . ALA A 1 129 ? 28.208 32.317 -5.165 1.00 45.62 129 ALA A CA 1
ATOM 990 C C . ALA A 1 129 ? 29.574 32.549 -4.512 1.00 45.62 129 ALA A C 1
ATOM 992 O O . ALA A 1 129 ? 30.611 32.162 -5.058 1.00 45.62 129 ALA A O 1
ATOM 993 N N . GLU A 1 130 ? 29.530 33.236 -3.376 1.00 45.84 130 GLU A N 1
ATOM 994 C CA . GLU A 1 130 ? 30.634 33.456 -2.458 1.00 45.84 130 GLU A CA 1
ATOM 995 C C . GLU A 1 130 ? 31.226 32.134 -1.972 1.00 45.84 130 GLU A C 1
ATOM 997 O O . GLU A 1 130 ? 30.526 31.196 -1.589 1.00 45.84 130 GLU A O 1
ATOM 1002 N N . VAL A 1 131 ? 32.552 32.116 -1.978 1.00 48.00 131 VAL A N 1
ATOM 1003 C CA . VAL A 1 131 ? 33.397 31.198 -1.231 1.00 48.00 131 VAL A CA 1
ATOM 1004 C C . VAL A 1 131 ? 33.311 31.619 0.235 1.00 48.00 131 VAL A C 1
ATOM 1006 O O . VAL A 1 131 ? 33.742 32.719 0.576 1.00 48.00 131 VAL A O 1
ATOM 1009 N N . VAL A 1 132 ? 32.750 30.758 1.084 1.00 53.53 132 VAL A N 1
ATOM 1010 C CA . VAL A 1 132 ? 32.922 30.846 2.537 1.00 53.53 132 VAL A CA 1
ATOM 1011 C C . VAL A 1 132 ? 33.911 29.758 2.924 1.00 53.53 132 VAL A C 1
ATOM 1013 O O . VAL A 1 132 ? 33.594 28.570 2.915 1.00 53.53 132 VAL A O 1
ATOM 1016 N N . ASP A 1 133 ? 35.131 30.219 3.164 1.00 45.06 133 ASP A N 1
ATOM 1017 C CA . ASP A 1 133 ? 36.197 29.530 3.876 1.00 45.06 133 ASP A CA 1
ATOM 1018 C C . ASP A 1 133 ? 35.979 29.725 5.385 1.00 45.06 133 ASP A C 1
ATOM 1020 O O . ASP A 1 133 ? 35.565 30.808 5.815 1.00 45.06 133 ASP A O 1
ATOM 1024 N N . GLY A 1 134 ? 36.321 28.704 6.173 1.00 38.97 134 GLY A N 1
ATOM 1025 C CA . GLY A 1 134 ? 36.365 28.753 7.636 1.00 38.97 134 GLY A CA 1
ATOM 1026 C C . GLY A 1 134 ? 35.176 28.056 8.316 1.00 38.97 134 GLY A C 1
ATOM 1027 O O . GLY A 1 134 ? 34.055 28.119 7.830 1.00 38.97 134 GLY A O 1
ATOM 1028 N N . VAL A 1 135 ? 35.306 27.365 9.446 1.00 40.97 135 VAL A N 1
ATOM 1029 C CA . VAL A 1 135 ? 36.292 27.433 10.528 1.00 40.97 135 VAL A CA 1
ATOM 1030 C C . VAL A 1 135 ? 36.026 26.218 11.453 1.00 40.97 135 VAL A C 1
ATOM 1032 O O . VAL A 1 135 ? 34.869 25.864 11.666 1.00 40.97 135 VAL A O 1
ATOM 1035 N N . ASP A 1 136 ? 37.122 25.638 11.944 1.00 42.28 136 ASP A N 1
ATOM 1036 C CA . ASP A 1 136 ? 37.400 24.942 13.214 1.00 42.28 136 ASP A CA 1
ATOM 1037 C C . ASP A 1 136 ? 36.685 23.646 13.667 1.00 42.28 136 ASP A C 1
ATOM 1039 O O . ASP A 1 136 ? 35.470 23.553 13.830 1.00 42.28 136 ASP A O 1
ATOM 1043 N N . ASP A 1 137 ? 37.558 22.666 13.935 1.00 47.09 137 ASP A N 1
ATOM 1044 C CA . ASP A 1 137 ? 37.731 21.913 15.185 1.00 47.09 137 ASP A CA 1
ATOM 1045 C C . ASP A 1 137 ? 36.509 21.257 15.843 1.00 47.09 137 ASP A C 1
ATOM 1047 O O . ASP A 1 137 ? 35.740 21.866 16.583 1.00 47.09 137 ASP A O 1
ATOM 1051 N N . PHE A 1 138 ? 36.437 19.934 15.678 1.00 41.28 138 PHE A N 1
ATOM 1052 C CA . PHE A 1 138 ? 35.755 19.024 16.601 1.00 41.28 138 PHE A CA 1
ATOM 1053 C C . PHE A 1 138 ? 36.631 17.780 16.832 1.00 41.28 138 PHE A C 1
ATOM 1055 O O . PHE A 1 138 ? 36.231 16.650 16.564 1.00 41.28 138 PHE A O 1
ATOM 1062 N N . ASP A 1 139 ? 37.850 18.011 17.317 1.00 50.00 139 ASP A N 1
ATOM 1063 C CA . ASP A 1 139 ? 38.630 17.031 18.073 1.00 50.00 139 ASP A CA 1
ATOM 1064 C C . ASP A 1 139 ? 38.605 17.511 19.526 1.00 50.00 139 ASP A C 1
ATOM 1066 O O . ASP A 1 139 ? 39.288 18.475 19.835 1.00 50.00 139 ASP A O 1
ATOM 1070 N N . ASP A 1 140 ? 37.738 16.930 20.361 1.00 49.62 140 ASP A N 1
ATOM 1071 C CA . ASP A 1 140 ? 37.865 16.862 21.830 1.00 49.62 140 ASP A CA 1
ATOM 1072 C C . ASP A 1 140 ? 36.552 16.340 22.431 1.00 49.62 140 ASP A C 1
ATOM 1074 O O . ASP A 1 140 ? 35.590 17.087 22.598 1.00 49.62 140 ASP A O 1
ATOM 1078 N N . LEU A 1 141 ? 36.503 15.044 22.760 1.00 48.06 141 LEU A N 1
ATOM 1079 C CA . LEU A 1 141 ? 35.608 14.487 23.787 1.00 48.06 141 LEU A CA 1
ATOM 1080 C C . LEU A 1 141 ? 36.107 13.097 24.233 1.00 48.06 141 LEU A C 1
ATOM 1082 O O . LEU A 1 141 ? 35.370 12.116 24.242 1.00 48.06 141 LEU A O 1
ATOM 1086 N N . ASP A 1 142 ? 37.380 13.045 24.630 1.00 47.00 142 ASP A N 1
ATOM 1087 C CA . ASP A 1 142 ? 37.959 11.993 25.472 1.00 47.00 142 ASP A CA 1
ATOM 1088 C C . ASP A 1 142 ? 38.363 12.627 26.812 1.00 47.00 142 ASP A C 1
ATOM 1090 O O . ASP A 1 142 ? 39.538 12.880 27.050 1.00 47.00 142 ASP A O 1
ATOM 1094 N N . ASP A 1 143 ? 37.399 12.928 27.691 1.00 47.53 143 ASP A N 1
ATOM 1095 C CA . ASP A 1 143 ? 37.686 13.023 29.130 1.00 47.53 143 ASP A CA 1
ATOM 1096 C C . ASP A 1 143 ? 36.401 12.996 29.975 1.00 47.53 143 ASP A C 1
ATOM 1098 O O . ASP A 1 143 ? 35.708 14.000 30.148 1.00 47.53 143 ASP A O 1
ATOM 1102 N N . PHE A 1 144 ? 36.068 11.835 30.541 1.00 40.19 144 PHE A N 1
ATOM 1103 C CA . PHE A 1 144 ? 35.325 11.806 31.802 1.00 40.19 144 PHE A CA 1
ATOM 1104 C C . PHE A 1 144 ? 35.794 10.639 32.673 1.00 40.19 144 PHE A C 1
ATOM 1106 O O . PHE A 1 144 ? 35.203 9.564 32.725 1.00 40.19 144 PHE A O 1
ATOM 1113 N N . VAL A 1 145 ? 36.935 10.889 33.316 1.00 47.44 145 VAL A N 1
ATOM 1114 C CA . VAL A 1 145 ? 37.208 10.667 34.743 1.00 47.44 145 VAL A CA 1
ATOM 1115 C C . VAL A 1 145 ? 36.604 9.403 35.364 1.00 47.44 145 VAL A C 1
ATOM 1117 O O . VAL A 1 145 ? 35.452 9.341 35.792 1.00 47.44 145 VAL A O 1
ATOM 1120 N N . ALA A 1 146 ? 37.496 8.434 35.551 1.00 42.66 146 ALA A N 1
ATOM 1121 C CA . ALA A 1 146 ? 37.423 7.434 36.600 1.00 42.66 146 ALA A CA 1
ATOM 1122 C C . ALA A 1 146 ? 37.530 8.067 38.000 1.00 42.66 146 ALA A C 1
ATOM 1124 O O . ALA A 1 146 ? 38.365 8.950 38.200 1.00 42.66 146 ALA A O 1
ATOM 1125 N N . SER A 1 147 ? 36.765 7.541 38.969 1.00 44.53 147 SER A N 1
ATOM 1126 C CA . SER A 1 147 ? 37.154 7.197 40.364 1.00 44.53 147 SER A CA 1
ATOM 1127 C C . SER A 1 147 ? 35.902 7.093 41.271 1.00 44.53 147 SER A C 1
ATOM 1129 O O . SER A 1 147 ? 34.849 7.609 40.905 1.00 44.53 147 SER A O 1
ATOM 1131 N N . PRO A 1 148 ? 35.983 6.516 42.486 1.00 56.16 148 PRO A N 1
ATOM 1132 C CA . PRO A 1 148 ? 36.287 5.114 42.765 1.00 56.16 148 PRO A CA 1
ATOM 1133 C C . PRO A 1 148 ? 35.286 4.504 43.784 1.00 56.16 148 PRO A C 1
ATOM 1135 O O . PRO A 1 148 ? 34.413 5.180 44.315 1.00 56.16 148 PRO A O 1
ATOM 1138 N N . GLU A 1 149 ? 35.439 3.204 44.038 1.00 41.28 149 GLU A N 1
ATOM 1139 C CA . GLU A 1 149 ? 35.214 2.518 45.324 1.00 41.28 149 GLU A CA 1
ATOM 1140 C C . GLU A 1 149 ? 34.018 2.925 46.215 1.00 41.28 149 GLU A C 1
ATOM 1142 O O . GLU A 1 149 ? 34.026 3.926 46.928 1.00 41.28 149 GLU A O 1
ATOM 1147 N N . SER A 1 150 ? 33.058 2.008 46.350 1.00 44.03 150 SER A N 1
ATOM 1148 C CA . SER A 1 150 ? 32.470 1.732 47.666 1.00 44.03 150 SER A CA 1
ATOM 1149 C C . SER A 1 150 ? 32.149 0.246 47.813 1.00 44.03 150 SER A C 1
ATOM 1151 O O . SER A 1 150 ? 31.185 -0.289 47.269 1.00 44.03 150 SER A O 1
ATOM 1153 N N . ASP A 1 151 ? 33.027 -0.407 48.571 1.00 43.88 151 ASP A N 1
ATOM 1154 C CA . ASP A 1 151 ? 32.810 -1.668 49.261 1.00 43.88 151 ASP A CA 1
ATOM 1155 C C . ASP A 1 151 ? 31.533 -1.627 50.103 1.00 43.88 151 ASP A C 1
ATOM 1157 O O . ASP A 1 151 ? 31.439 -0.812 51.015 1.00 43.88 151 ASP A O 1
ATOM 1161 N N . HIS A 1 152 ? 30.643 -2.605 49.916 1.00 43.41 152 HIS A N 1
ATOM 1162 C CA . HIS A 1 152 ? 29.902 -3.212 51.023 1.00 43.41 152 HIS A CA 1
ATOM 1163 C C . HIS A 1 152 ? 29.630 -4.705 50.752 1.00 43.41 152 HIS A C 1
ATOM 1165 O O . HIS A 1 152 ? 28.719 -5.090 50.022 1.00 43.41 152 HIS A O 1
ATOM 1171 N N . ARG A 1 153 ? 30.434 -5.550 51.422 1.00 37.75 153 ARG A N 1
ATOM 1172 C CA . ARG A 1 153 ? 30.029 -6.808 52.097 1.00 37.75 153 ARG A CA 1
ATOM 1173 C C . ARG A 1 153 ? 28.558 -6.727 52.536 1.00 37.75 153 ARG A C 1
ATOM 1175 O O . ARG A 1 153 ? 28.156 -5.708 53.081 1.00 37.75 153 ARG A O 1
ATOM 1182 N N . THR A 1 154 ? 27.685 -7.720 52.399 1.00 35.81 154 THR A N 1
ATOM 1183 C CA . THR A 1 154 ? 27.637 -9.121 52.891 1.00 35.81 154 THR A CA 1
ATOM 1184 C C . THR A 1 154 ? 26.197 -9.564 52.512 1.00 35.81 154 THR A C 1
ATOM 1186 O O . THR A 1 154 ? 25.327 -8.707 52.431 1.00 35.81 154 THR A O 1
ATOM 1189 N N . THR A 1 155 ? 25.775 -10.792 52.209 1.00 37.62 155 THR A N 1
ATOM 1190 C CA . THR A 1 155 ? 25.904 -12.096 52.875 1.00 37.62 155 THR A CA 1
ATOM 1191 C C . THR A 1 155 ? 25.068 -13.086 52.043 1.00 37.62 155 THR A C 1
ATOM 1193 O O . THR A 1 155 ? 24.034 -12.704 51.505 1.00 37.62 155 THR A O 1
ATOM 1196 N N . HIS A 1 156 ? 25.513 -14.342 51.989 1.00 41.25 156 HIS A N 1
ATOM 1197 C CA . HIS A 1 156 ? 24.749 -15.580 51.773 1.00 41.25 156 HIS A CA 1
ATOM 1198 C C . HIS A 1 156 ? 23.236 -15.490 51.483 1.00 41.25 156 HIS A C 1
ATOM 1200 O O . HIS A 1 156 ? 22.459 -15.161 52.372 1.00 41.25 156 HIS A O 1
ATOM 1206 N N . HIS A 1 157 ? 22.820 -16.015 50.327 1.00 38.38 157 HIS A N 1
ATOM 1207 C CA . HIS A 1 157 ? 21.789 -17.055 50.297 1.00 38.38 157 HIS A CA 1
ATOM 1208 C C . HIS A 1 157 ? 21.966 -17.943 49.062 1.00 38.38 157 HIS A C 1
ATOM 1210 O O . HIS A 1 157 ? 21.737 -17.541 47.926 1.00 38.38 157 HIS A O 1
ATOM 1216 N N . ASP A 1 158 ? 22.428 -19.154 49.344 1.00 42.75 158 ASP A N 1
ATOM 1217 C CA . ASP A 1 158 ? 22.487 -20.292 48.444 1.00 42.75 158 ASP A CA 1
ATOM 1218 C C . ASP A 1 158 ? 21.071 -20.878 48.363 1.00 42.75 158 ASP A C 1
ATOM 1220 O O . ASP A 1 158 ? 20.513 -21.324 49.371 1.00 42.75 158 ASP A O 1
ATOM 1224 N N . ALA A 1 159 ? 20.452 -20.788 47.191 1.00 40.09 159 ALA A N 1
ATOM 1225 C CA . ALA A 1 159 ? 19.210 -21.471 46.870 1.00 40.09 159 ALA A CA 1
ATOM 1226 C C . ALA A 1 159 ? 19.290 -21.909 45.409 1.00 40.09 159 ALA A C 1
ATOM 1228 O O . ALA A 1 159 ? 19.168 -21.100 44.488 1.00 40.09 159 ALA A O 1
ATOM 1229 N N . LEU A 1 160 ? 19.527 -23.210 45.231 1.00 48.47 160 LEU A N 1
ATOM 1230 C CA . LEU A 1 160 ? 19.355 -23.930 43.980 1.00 48.47 160 LEU A CA 1
ATOM 1231 C C . LEU A 1 160 ? 18.018 -23.547 43.333 1.00 48.47 160 LEU A C 1
ATOM 1233 O O . LEU A 1 160 ? 16.955 -23.891 43.852 1.00 48.47 160 LEU A O 1
ATOM 1237 N N . LEU A 1 161 ? 18.086 -22.888 42.177 1.00 38.47 161 LEU A N 1
ATOM 1238 C CA . LEU A 1 161 ? 16.971 -22.778 41.249 1.00 38.47 161 LEU A CA 1
ATOM 1239 C C . LEU A 1 161 ? 17.303 -23.554 39.975 1.00 38.47 161 LEU A C 1
ATOM 1241 O O . LEU A 1 161 ? 18.327 -23.358 39.323 1.00 38.47 161 LEU A O 1
ATOM 1245 N N . ASP A 1 162 ? 16.399 -24.481 39.707 1.00 40.50 162 ASP A N 1
ATOM 1246 C CA . ASP A 1 162 ? 16.314 -25.426 38.608 1.00 40.50 162 ASP A CA 1
ATOM 1247 C C . ASP A 1 162 ? 16.287 -24.704 37.238 1.00 40.50 162 ASP A C 1
ATOM 1249 O O . ASP A 1 162 ? 15.417 -23.858 37.014 1.00 40.50 162 ASP A O 1
ATOM 1253 N N . PRO A 1 163 ? 17.206 -24.988 36.293 1.00 38.12 163 PRO A N 1
ATOM 1254 C CA . PRO A 1 163 ? 17.286 -24.274 35.015 1.00 38.12 163 PRO A CA 1
ATOM 1255 C C . PRO A 1 163 ? 16.242 -24.712 33.963 1.00 38.12 163 PRO A C 1
ATOM 1257 O O . PRO A 1 163 ? 16.429 -24.452 32.775 1.00 38.12 163 PRO A O 1
ATOM 1260 N N . THR A 1 164 ? 15.141 -25.369 34.345 1.00 34.41 164 THR A N 1
ATOM 1261 C CA . THR A 1 164 ? 14.202 -25.987 33.386 1.00 34.41 164 THR A CA 1
ATOM 1262 C C . THR A 1 164 ? 12.895 -25.229 33.099 1.00 34.41 164 THR A C 1
ATOM 1264 O O . THR A 1 164 ? 12.089 -25.719 32.311 1.00 34.41 164 THR A O 1
ATOM 1267 N N . THR A 1 165 ? 12.675 -24.007 33.604 1.00 41.47 165 THR A N 1
ATOM 1268 C CA . THR A 1 165 ? 11.379 -23.300 33.420 1.00 41.47 165 THR A CA 1
ATOM 1269 C C . THR A 1 165 ? 11.439 -21.909 32.776 1.00 41.47 165 THR A C 1
ATOM 1271 O O . THR A 1 165 ? 10.656 -21.031 33.130 1.00 41.47 165 THR A O 1
ATOM 1274 N N . LEU A 1 166 ? 12.301 -21.689 31.780 1.00 34.84 166 LEU A N 1
ATOM 1275 C CA . LEU A 1 166 ? 12.242 -20.486 30.931 1.00 34.84 166 LEU A CA 1
ATOM 1276 C C . LEU A 1 166 ? 12.246 -20.856 29.443 1.00 34.84 166 LEU A C 1
ATOM 1278 O O . LEU A 1 166 ? 13.208 -20.630 28.716 1.00 34.84 166 LEU A O 1
ATOM 1282 N N . SER A 1 167 ? 11.140 -21.430 28.972 1.00 38.50 167 SER A N 1
ATOM 1283 C CA . SER A 1 167 ? 10.855 -21.539 27.538 1.00 38.50 167 SER A CA 1
ATOM 1284 C C . SER A 1 167 ? 9.372 -21.297 27.286 1.00 38.50 167 SER A C 1
ATOM 1286 O O . SER A 1 167 ? 8.582 -22.217 27.111 1.00 38.50 167 SER A O 1
ATOM 1288 N N . SER A 1 168 ? 8.962 -20.031 27.352 1.00 34.78 168 SER A N 1
ATOM 1289 C CA . SER A 1 168 ? 7.647 -19.571 26.884 1.00 34.78 168 SER A CA 1
ATOM 1290 C C . SER A 1 168 ? 7.710 -18.094 26.486 1.00 34.78 168 SER A C 1
ATOM 1292 O O . SER A 1 168 ? 6.883 -17.286 26.887 1.00 34.78 168 SER A O 1
ATOM 1294 N N . HIS A 1 169 ? 8.704 -17.720 25.677 1.00 31.41 169 HIS A N 1
ATOM 1295 C CA . HIS A 1 169 ? 8.539 -16.559 24.806 1.00 31.41 169 HIS A CA 1
ATOM 1296 C C . HIS A 1 169 ? 7.815 -17.043 23.553 1.00 31.41 169 HIS A C 1
ATOM 1298 O O . HIS A 1 169 ? 8.424 -17.528 22.600 1.00 31.41 169 HIS A O 1
ATOM 1304 N N . GLU A 1 170 ? 6.487 -16.959 23.601 1.00 33.97 170 GLU A N 1
ATOM 1305 C CA . GLU A 1 170 ? 5.617 -17.094 22.442 1.00 33.97 170 GLU A CA 1
ATOM 1306 C C . GLU A 1 170 ? 6.114 -16.126 21.360 1.00 33.97 170 GLU A C 1
ATOM 1308 O O . GLU A 1 170 ? 6.104 -14.903 21.523 1.00 33.97 170 GLU A O 1
ATOM 1313 N N . ALA A 1 171 ? 6.649 -16.685 20.276 1.00 30.19 171 ALA A N 1
ATOM 1314 C CA . ALA A 1 171 ? 7.186 -15.917 19.170 1.00 30.19 171 ALA A CA 1
ATOM 1315 C C . ALA A 1 171 ? 6.048 -15.118 18.522 1.00 30.19 171 ALA A C 1
ATOM 1317 O O . ALA A 1 171 ? 5.280 -15.643 17.714 1.00 30.19 171 ALA A O 1
ATOM 1318 N N . VAL A 1 172 ? 5.944 -13.837 18.883 1.00 29.98 172 VAL A N 1
ATOM 1319 C CA . VAL A 1 172 ? 5.038 -12.872 18.261 1.00 29.98 172 VAL A CA 1
ATOM 1320 C C . VAL A 1 172 ? 5.348 -12.855 16.766 1.00 29.98 172 VAL A C 1
ATOM 1322 O O . VAL A 1 172 ? 6.333 -12.260 16.326 1.00 29.98 172 VAL A O 1
ATOM 1325 N N . ARG A 1 173 ? 4.506 -13.516 15.965 1.00 30.06 173 ARG A N 1
ATOM 1326 C CA . ARG A 1 173 ? 4.541 -13.406 14.506 1.00 30.06 173 ARG A CA 1
ATOM 1327 C C . ARG A 1 173 ? 4.097 -11.995 14.132 1.00 30.06 173 ARG A C 1
ATOM 1329 O O . ARG A 1 173 ? 2.931 -11.740 13.855 1.00 30.06 173 ARG A O 1
ATOM 1336 N N . ARG A 1 174 ? 5.041 -11.054 14.173 1.00 33.72 174 ARG A N 1
ATOM 1337 C CA . ARG A 1 174 ? 4.876 -9.691 13.668 1.00 33.72 174 ARG A CA 1
ATOM 1338 C C . ARG A 1 174 ? 4.763 -9.760 12.148 1.00 33.72 174 ARG A C 1
ATOM 1340 O O . ARG A 1 174 ? 5.767 -9.794 11.447 1.00 33.72 174 ARG A O 1
ATOM 1347 N N . SER A 1 175 ? 3.543 -9.781 11.627 1.00 34.16 175 SER A N 1
ATOM 1348 C CA . SER A 1 175 ? 3.288 -9.483 10.220 1.00 34.16 175 SER A CA 1
ATOM 1349 C C . SER A 1 175 ? 3.182 -7.966 10.053 1.00 34.16 175 SER A C 1
ATOM 1351 O O . SER A 1 175 ? 2.092 -7.420 9.903 1.00 34.16 175 SER A O 1
ATOM 1353 N N . SER A 1 176 ? 4.308 -7.258 10.137 1.00 38.88 176 SER A N 1
ATOM 1354 C CA . SER A 1 176 ? 4.364 -5.859 9.707 1.00 38.88 176 SER A CA 1
ATOM 1355 C C . SER A 1 176 ? 4.450 -5.843 8.183 1.00 38.88 176 SER A C 1
ATOM 1357 O O . SER A 1 176 ? 5.499 -6.143 7.609 1.00 38.88 176 SER A O 1
ATOM 1359 N N . VAL A 1 177 ? 3.340 -5.545 7.513 1.00 39.75 177 VAL A N 1
ATOM 1360 C CA . VAL A 1 177 ? 3.334 -5.323 6.066 1.00 39.75 177 VAL A CA 1
ATOM 1361 C C . VAL A 1 177 ? 3.710 -3.866 5.829 1.00 39.75 177 VAL A C 1
ATOM 1363 O O . VAL A 1 177 ? 2.887 -2.970 5.973 1.00 39.75 177 VAL A O 1
ATOM 1366 N N . TYR A 1 178 ? 4.979 -3.631 5.502 1.00 32.97 178 TYR A N 1
ATOM 1367 C CA . TYR A 1 178 ? 5.450 -2.325 5.054 1.00 32.97 178 TYR A CA 1
ATOM 1368 C C . TYR A 1 178 ? 4.941 -2.093 3.625 1.00 32.97 178 TYR A C 1
ATOM 1370 O O . TYR A 1 178 ? 5.309 -2.842 2.715 1.00 32.97 178 TYR A O 1
ATOM 1378 N N . LEU A 1 179 ? 4.079 -1.095 3.427 1.00 35.91 179 LEU A N 1
ATOM 1379 C CA . LEU A 1 179 ? 3.608 -0.662 2.108 1.00 35.91 179 LEU A CA 1
ATOM 1380 C C . LEU A 1 179 ? 4.349 0.629 1.723 1.00 35.91 179 LEU A C 1
ATOM 1382 O O . LEU A 1 179 ? 3.861 1.715 2.022 1.00 35.91 179 LEU A O 1
ATOM 1386 N N . PRO A 1 180 ? 5.538 0.554 1.095 1.00 31.19 180 PRO A N 1
ATOM 1387 C CA . PRO A 1 180 ? 6.253 1.756 0.699 1.00 31.19 180 PRO A CA 1
ATOM 1388 C C . PRO A 1 180 ? 5.526 2.457 -0.453 1.00 31.19 180 PRO A C 1
ATOM 1390 O O . PRO A 1 180 ? 5.324 1.865 -1.515 1.00 31.19 180 PRO A O 1
ATOM 1393 N N . GLY A 1 181 ? 5.218 3.740 -0.256 1.00 35.97 181 GLY A N 1
ATOM 1394 C CA . GLY A 1 181 ? 4.940 4.677 -1.345 1.00 35.97 181 GLY A CA 1
ATOM 1395 C C . GLY A 1 181 ? 3.529 4.637 -1.928 1.00 35.97 181 GLY A C 1
ATOM 1396 O O . GLY A 1 181 ? 3.379 4.808 -3.136 1.00 35.97 181 GLY A O 1
ATOM 1397 N N . ILE A 1 182 ? 2.493 4.445 -1.107 1.00 38.97 182 ILE A N 1
ATOM 1398 C CA . ILE A 1 182 ? 1.135 4.801 -1.539 1.00 38.97 182 ILE A CA 1
ATOM 1399 C C . ILE A 1 182 ? 1.055 6.329 -1.565 1.00 38.97 182 ILE A C 1
ATOM 1401 O O . ILE A 1 182 ? 1.107 6.984 -0.525 1.00 38.97 182 ILE A O 1
ATOM 1405 N N . VAL A 1 183 ? 0.954 6.893 -2.768 1.00 38.34 183 VAL A N 1
ATOM 1406 C CA . VAL A 1 183 ? 0.630 8.307 -2.961 1.00 38.34 183 VAL A CA 1
ATOM 1407 C C . VAL A 1 183 ? -0.837 8.471 -2.585 1.00 38.34 183 VAL A C 1
ATOM 1409 O O . VAL A 1 183 ? -1.727 8.114 -3.354 1.00 38.34 183 VAL A O 1
ATOM 1412 N N . VAL A 1 184 ? -1.091 8.930 -1.362 1.00 49.59 184 VAL A N 1
ATOM 1413 C CA . VAL A 1 184 ? -2.431 9.351 -0.950 1.00 49.59 184 VAL A CA 1
ATOM 1414 C C . VAL A 1 184 ? -2.711 10.683 -1.653 1.00 49.59 184 VAL A C 1
ATOM 1416 O O . VAL A 1 184 ? -1.882 11.585 -1.515 1.00 49.59 184 VAL A O 1
ATOM 1419 N N . PRO A 1 185 ? -3.813 10.816 -2.417 1.00 45.91 185 PRO A N 1
ATOM 1420 C CA . PRO A 1 185 ? -4.161 12.064 -3.089 1.00 45.91 185 PRO A CA 1
ATOM 1421 C C . PRO A 1 185 ? -4.113 13.249 -2.119 1.00 45.91 185 PRO A C 1
ATOM 1423 O O . PRO A 1 185 ? -4.649 13.161 -1.012 1.00 45.91 185 PRO A O 1
ATOM 1426 N N . GLU A 1 186 ? -3.494 14.359 -2.529 1.00 48.72 186 GLU A N 1
ATOM 1427 C CA . GLU A 1 186 ? -3.438 15.591 -1.722 1.00 48.72 186 GLU A CA 1
ATOM 1428 C C . GLU A 1 186 ? -4.839 16.132 -1.387 1.00 48.72 186 GLU A C 1
ATOM 1430 O O . GLU A 1 186 ? -5.012 16.808 -0.379 1.00 48.72 186 GLU A O 1
ATOM 1435 N N . GLU A 1 187 ? -5.858 15.763 -2.168 1.00 50.25 187 GLU A N 1
ATOM 1436 C CA . GLU A 1 187 ? -7.274 16.092 -1.945 1.00 50.25 187 GLU A CA 1
ATOM 1437 C C . GLU A 1 187 ? -7.858 15.495 -0.650 1.00 50.25 187 GLU A C 1
ATOM 1439 O O . GLU A 1 187 ? -8.917 15.919 -0.191 1.00 50.25 187 GLU A O 1
ATOM 1444 N N . LEU A 1 188 ? -7.192 14.499 -0.053 1.00 52.53 188 LEU A N 1
ATOM 1445 C CA . LEU A 1 188 ? -7.573 13.929 1.244 1.00 52.53 188 LEU A CA 1
ATOM 1446 C C . LEU A 1 188 ? -6.999 14.707 2.439 1.00 52.53 188 LEU A C 1
ATOM 1448 O O . LEU A 1 188 ? -7.293 14.349 3.581 1.00 52.53 188 LEU A O 1
ATOM 1452 N N . TRP A 1 189 ? -6.215 15.762 2.195 1.00 54.34 189 TRP A N 1
ATOM 1453 C CA . TRP A 1 189 ? -5.656 16.630 3.229 1.00 54.34 189 TRP A CA 1
ATOM 1454 C C . TRP A 1 189 ? -6.448 17.948 3.313 1.00 54.34 189 TRP A C 1
ATOM 1456 O O . TRP A 1 189 ? -6.629 18.625 2.298 1.00 54.34 189 TRP A O 1
ATOM 1466 N N . PRO A 1 190 ? -6.931 18.344 4.507 1.00 46.16 190 PRO A N 1
ATOM 1467 C CA . PRO A 1 190 ? -7.854 19.472 4.649 1.00 46.16 190 PRO A CA 1
ATOM 1468 C C . PRO A 1 190 ? -7.236 20.840 4.336 1.00 46.16 190 PRO A C 1
ATOM 1470 O O . PRO A 1 190 ? -7.977 21.764 4.014 1.00 46.16 190 PRO A O 1
ATOM 1473 N N . ASP A 1 191 ? -5.907 20.972 4.348 1.00 46.59 191 ASP A N 1
ATOM 1474 C CA . ASP A 1 191 ? -5.235 22.249 4.069 1.00 46.59 191 ASP A CA 1
ATOM 1475 C C . ASP A 1 191 ? -5.434 22.727 2.611 1.00 46.59 191 ASP A C 1
ATOM 1477 O O . ASP A 1 191 ? -5.228 23.903 2.317 1.00 46.59 191 ASP A O 1
ATOM 1481 N N . ASN A 1 192 ? -5.913 21.848 1.715 1.00 46.69 192 ASN A N 1
ATOM 1482 C CA . ASN A 1 192 ? -6.145 22.131 0.293 1.00 46.69 192 ASN A CA 1
ATOM 1483 C C . ASN A 1 192 ? -7.629 22.067 -0.135 1.00 46.69 192 ASN A C 1
ATOM 1485 O O . ASN A 1 192 ? -7.944 22.249 -1.314 1.00 46.69 192 ASN A O 1
ATOM 1489 N N . ALA A 1 193 ? -8.568 21.826 0.788 1.00 42.22 193 ALA A N 1
ATOM 1490 C CA . ALA A 1 193 ? -9.983 21.632 0.462 1.00 42.22 193 ALA A CA 1
ATOM 1491 C C . ALA A 1 193 ? -10.720 22.968 0.220 1.00 42.22 193 ALA A C 1
ATOM 1493 O O . ALA A 1 193 ? -11.474 23.458 1.057 1.00 42.22 193 ALA A O 1
ATOM 1494 N N . SER A 1 194 ? -10.536 23.552 -0.966 1.00 45.97 194 SER A N 1
ATOM 1495 C CA . SER A 1 194 ? -11.365 24.662 -1.458 1.00 45.97 194 SER A CA 1
ATOM 1496 C C . SER A 1 194 ? -12.605 24.122 -2.189 1.00 45.97 194 SER A C 1
ATOM 1498 O O . SER A 1 194 ? -12.545 23.844 -3.379 1.00 45.97 194 SER A O 1
ATOM 1500 N N . GLY A 1 195 ? -13.712 23.944 -1.460 1.00 41.69 195 GLY A N 1
ATOM 1501 C CA . GLY A 1 195 ? -15.132 24.087 -1.856 1.00 41.69 195 GLY A CA 1
ATOM 1502 C C . GLY A 1 195 ? -15.734 23.577 -3.186 1.00 41.69 195 GLY A C 1
ATOM 1503 O O . GLY A 1 195 ? -16.930 23.774 -3.359 1.00 41.69 195 GLY A O 1
ATOM 1504 N N . ALA A 1 196 ? -15.015 22.955 -4.123 1.00 39.81 196 ALA A N 1
ATOM 1505 C CA . ALA A 1 196 ? -15.510 22.793 -5.503 1.00 39.81 196 ALA A CA 1
ATOM 1506 C C . ALA A 1 196 ? -15.918 21.364 -5.931 1.00 39.81 196 ALA A C 1
ATOM 1508 O O . ALA A 1 196 ? -16.277 21.162 -7.086 1.00 39.81 196 ALA A O 1
ATOM 1509 N N . ALA A 1 197 ? -15.879 20.363 -5.045 1.00 42.06 197 ALA A N 1
ATOM 1510 C CA . ALA A 1 197 ? -15.996 18.948 -5.435 1.00 42.06 197 ALA A CA 1
ATOM 1511 C C . ALA A 1 197 ? -17.317 18.250 -5.034 1.00 42.06 197 ALA A C 1
ATOM 1513 O O . ALA A 1 197 ? -17.310 17.045 -4.796 1.00 42.06 197 ALA A O 1
ATOM 1514 N N . LEU A 1 198 ? -18.440 18.976 -4.931 1.00 41.81 198 LEU A N 1
ATOM 1515 C CA . LEU A 1 198 ? -19.729 18.402 -4.491 1.00 41.81 198 LEU A CA 1
ATOM 1516 C C . LEU A 1 198 ? -20.799 18.208 -5.586 1.00 41.81 198 LEU A C 1
ATOM 1518 O O . LEU A 1 198 ? -21.855 17.680 -5.268 1.00 41.81 198 LEU A O 1
ATOM 1522 N N . ASP A 1 199 ? -20.531 18.520 -6.858 1.00 37.25 199 ASP A N 1
ATOM 1523 C CA . ASP A 1 199 ? -21.564 18.486 -7.921 1.00 37.25 199 ASP A CA 1
ATOM 1524 C C . ASP A 1 199 ? -21.557 17.240 -8.837 1.00 37.25 199 ASP A C 1
ATOM 1526 O O . ASP A 1 199 ? -22.293 17.195 -9.817 1.00 37.25 199 ASP A O 1
ATOM 1530 N N . ALA A 1 200 ? -20.744 16.210 -8.566 1.00 39.50 200 ALA A N 1
ATOM 1531 C CA . ALA A 1 200 ? -20.503 15.127 -9.539 1.00 39.50 200 ALA A CA 1
ATOM 1532 C C . ALA A 1 200 ? -20.941 13.708 -9.117 1.00 39.50 200 ALA A C 1
ATOM 1534 O O . ALA A 1 200 ? -20.500 12.742 -9.735 1.00 39.50 200 ALA A O 1
ATOM 1535 N N . VAL A 1 201 ? -21.767 13.541 -8.075 1.00 37.44 201 VAL A N 1
ATOM 1536 C CA . VAL A 1 201 ? -22.049 12.202 -7.497 1.00 37.44 201 VAL A CA 1
ATOM 1537 C C . VAL A 1 201 ? -23.489 11.701 -7.718 1.00 37.44 201 VAL A C 1
ATOM 1539 O O . VAL A 1 201 ? -23.789 10.570 -7.356 1.00 37.44 201 VAL A O 1
ATOM 1542 N N . ASP A 1 202 ? -24.361 12.456 -8.390 1.00 34.25 202 ASP A N 1
ATOM 1543 C CA . ASP A 1 202 ? -25.789 12.089 -8.513 1.00 34.25 202 ASP A CA 1
ATOM 1544 C C . ASP A 1 202 ? -26.171 11.278 -9.775 1.00 34.25 202 ASP A C 1
ATOM 1546 O O . ASP A 1 202 ? -27.347 11.016 -9.995 1.00 34.25 202 ASP A O 1
ATOM 1550 N N . ASP A 1 203 ? -25.209 10.843 -10.603 1.00 31.66 203 ASP A N 1
ATOM 1551 C CA . ASP A 1 203 ? -25.501 10.312 -11.957 1.00 31.66 203 ASP A CA 1
ATOM 1552 C C . ASP A 1 203 ? -25.083 8.841 -12.192 1.00 31.66 203 ASP A C 1
ATOM 1554 O O . ASP A 1 203 ? -24.895 8.402 -13.326 1.00 31.66 203 ASP A O 1
ATOM 1558 N N . ILE A 1 204 ? -24.900 8.045 -11.127 1.00 33.22 204 ILE A N 1
ATOM 1559 C CA . ILE A 1 204 ? -24.509 6.622 -11.237 1.00 33.22 204 ILE A CA 1
ATOM 1560 C C . ILE A 1 204 ? -25.396 5.736 -10.353 1.00 33.22 204 ILE A C 1
ATOM 1562 O O . ILE A 1 204 ? -24.914 5.062 -9.446 1.00 33.22 204 ILE A O 1
ATOM 1566 N N . VAL A 1 205 ? -26.704 5.719 -10.616 1.00 33.53 205 VAL A N 1
ATOM 1567 C CA . VAL A 1 205 ? -27.592 4.625 -10.187 1.00 33.53 205 VAL A CA 1
ATOM 1568 C C . VAL A 1 205 ? -28.659 4.397 -11.255 1.00 33.53 205 VAL A C 1
ATOM 1570 O O . VAL A 1 205 ? -29.766 4.905 -11.153 1.00 33.53 205 VAL A O 1
ATOM 1573 N N . ASP A 1 206 ? -28.321 3.629 -12.287 1.00 33.50 206 ASP A N 1
ATOM 1574 C CA . ASP A 1 206 ? -29.275 2.742 -12.956 1.00 33.50 206 ASP A CA 1
ATOM 1575 C C . ASP A 1 206 ? -28.516 1.767 -13.868 1.00 33.50 206 ASP A C 1
ATOM 1577 O O . ASP A 1 206 ? -27.423 2.087 -14.335 1.00 33.50 206 ASP A O 1
ATOM 1581 N N . VAL A 1 207 ? -29.125 0.613 -14.166 1.00 31.34 207 VAL A N 1
ATOM 1582 C CA . VAL A 1 207 ? -28.685 -0.426 -15.132 1.00 31.34 207 VAL A CA 1
ATOM 1583 C C . VAL A 1 207 ? -27.857 -1.586 -14.530 1.00 31.34 207 VAL A C 1
ATOM 1585 O O . VAL A 1 207 ? -26.632 -1.541 -14.462 1.00 31.34 207 VAL A O 1
ATOM 1588 N N . VAL A 1 208 ? -28.533 -2.655 -14.076 1.00 28.41 208 VAL A N 1
ATOM 1589 C CA . VAL A 1 208 ? -28.698 -3.974 -14.754 1.00 28.41 208 VAL A CA 1
ATOM 1590 C C . VAL A 1 208 ? -29.276 -4.987 -13.744 1.00 28.41 208 VAL A C 1
ATOM 1592 O O . VAL A 1 208 ? -28.545 -5.575 -12.948 1.00 28.41 208 VAL A O 1
ATOM 1595 N N . GLU A 1 209 ? -30.582 -5.243 -13.834 1.00 34.53 209 GLU A N 1
ATOM 1596 C CA . GLU A 1 209 ? -31.181 -6.549 -13.533 1.00 34.53 209 GLU A CA 1
ATOM 1597 C C . GLU A 1 209 ? -31.290 -7.302 -14.865 1.00 34.53 209 GLU A C 1
ATOM 1599 O O . GLU A 1 209 ? -32.014 -6.840 -15.738 1.00 34.53 209 GLU A O 1
ATOM 1604 N N . ASP A 1 210 ? -30.531 -8.385 -15.054 1.00 34.97 210 ASP A N 1
ATOM 1605 C CA . ASP A 1 210 ? -30.944 -9.607 -15.771 1.00 34.97 210 ASP A CA 1
ATOM 1606 C C . ASP A 1 210 ? -29.726 -10.519 -15.964 1.00 34.97 210 ASP A C 1
ATOM 1608 O O . ASP A 1 210 ? -28.723 -10.105 -16.548 1.00 34.97 210 ASP A O 1
ATOM 1612 N N . THR A 1 211 ? -29.801 -11.762 -15.488 1.00 32.12 211 THR A N 1
ATOM 1613 C CA . THR A 1 211 ? -29.314 -12.962 -16.199 1.00 32.12 211 THR A CA 1
ATOM 1614 C C . THR A 1 211 ? -29.562 -14.194 -15.340 1.00 32.12 211 THR A C 1
ATOM 1616 O O . THR A 1 211 ? -28.734 -14.625 -14.537 1.00 32.12 211 THR A O 1
ATOM 1619 N N . ASP A 1 212 ? -30.739 -14.768 -15.553 1.00 34.41 212 ASP A N 1
ATOM 1620 C CA . ASP A 1 212 ? -31.055 -16.141 -15.200 1.00 34.41 212 ASP A CA 1
ATOM 1621 C C . ASP A 1 212 ? -30.581 -17.097 -16.318 1.00 34.41 212 ASP A C 1
ATOM 1623 O O . ASP A 1 212 ? -30.411 -16.698 -17.472 1.00 34.41 212 ASP A O 1
ATOM 1627 N N . THR A 1 213 ? -30.418 -18.378 -15.983 1.00 37.38 213 THR A N 1
ATOM 1628 C CA . THR A 1 213 ? -30.052 -19.532 -16.844 1.00 37.38 213 THR A CA 1
ATOM 1629 C C . THR A 1 213 ? -28.621 -19.645 -17.409 1.00 37.38 213 THR A C 1
ATOM 1631 O O . THR A 1 213 ? -28.311 -19.202 -18.512 1.00 37.38 213 THR A O 1
ATOM 1634 N N . LEU A 1 214 ? -27.788 -20.456 -16.736 1.00 35.00 214 LEU A N 1
ATOM 1635 C CA . LEU A 1 214 ? -26.706 -21.213 -17.381 1.00 35.00 214 LEU A CA 1
ATOM 1636 C C . LEU A 1 214 ? -26.861 -22.717 -17.125 1.00 35.00 214 LEU A C 1
ATOM 1638 O O . LEU A 1 214 ? -26.930 -23.194 -15.993 1.00 35.00 214 LEU A O 1
ATOM 1642 N N . VAL A 1 215 ? -26.928 -23.439 -18.240 1.00 34.72 215 VAL A N 1
ATOM 1643 C CA . VAL A 1 215 ? -27.003 -24.893 -18.383 1.00 34.72 215 VAL A CA 1
ATOM 1644 C C . VAL A 1 215 ? -25.684 -25.525 -17.930 1.00 34.72 215 VAL A C 1
ATOM 1646 O O . VAL A 1 215 ? -24.611 -25.138 -18.388 1.00 34.72 215 VAL A O 1
ATOM 1649 N N . VAL A 1 216 ? -25.767 -26.516 -17.040 1.00 34.28 216 VAL A N 1
ATOM 1650 C CA . VAL A 1 216 ? -24.622 -27.312 -16.579 1.00 34.28 216 VAL A CA 1
ATOM 1651 C C . VAL A 1 216 ? -24.319 -28.387 -17.624 1.00 34.28 216 VAL A C 1
ATOM 1653 O O . VAL A 1 216 ? -25.032 -29.384 -17.727 1.00 34.28 216 VAL A O 1
ATOM 1656 N N . GLU A 1 217 ? -23.265 -28.179 -18.409 1.00 35.34 217 GLU A N 1
ATOM 1657 C CA . GLU A 1 217 ? -22.726 -29.174 -19.338 1.00 35.34 217 GLU A CA 1
ATOM 1658 C C . GLU A 1 217 ? -21.745 -30.106 -18.601 1.00 35.34 217 GLU A C 1
ATOM 1660 O O . GLU A 1 217 ? -20.891 -29.669 -17.825 1.00 35.34 217 GLU A O 1
ATOM 1665 N N . ALA A 1 218 ? -21.916 -31.414 -18.796 1.00 42.34 218 ALA A N 1
ATOM 1666 C CA . ALA A 1 218 ? -21.226 -32.469 -18.063 1.00 42.34 218 ALA A CA 1
ATOM 1667 C C . ALA A 1 218 ? -19.714 -32.522 -18.364 1.00 42.34 218 ALA A C 1
ATOM 1669 O O . ALA A 1 218 ? -19.290 -32.581 -19.517 1.00 42.34 218 ALA A O 1
ATOM 1670 N N . ALA A 1 219 ? -18.897 -32.570 -17.307 1.00 42.62 219 ALA A N 1
ATOM 1671 C CA . ALA A 1 219 ? -17.447 -32.713 -17.405 1.00 42.62 219 ALA A CA 1
ATOM 1672 C C . ALA A 1 219 ? -17.024 -34.134 -17.862 1.00 42.62 219 ALA A C 1
ATOM 1674 O O . ALA A 1 219 ? -17.621 -35.123 -17.427 1.00 42.62 219 ALA A O 1
ATOM 1675 N N . PRO A 1 220 ? -15.975 -34.273 -18.698 1.00 43.16 220 PRO A N 1
ATOM 1676 C CA . PRO A 1 220 ? -15.527 -35.564 -19.219 1.00 43.16 220 PRO A CA 1
ATOM 1677 C C . PRO A 1 220 ? -14.745 -36.417 -18.199 1.00 43.16 220 PRO A C 1
ATOM 1679 O O . PRO A 1 220 ? -13.928 -35.934 -17.415 1.00 43.16 220 PRO A O 1
ATOM 1682 N N . ALA A 1 221 ? -14.978 -37.729 -18.274 1.00 46.28 221 ALA A N 1
ATOM 1683 C CA . ALA A 1 221 ? -14.653 -38.762 -17.287 1.00 46.28 221 ALA A CA 1
ATOM 1684 C C . ALA A 1 221 ? -13.187 -39.265 -17.256 1.00 46.28 221 ALA A C 1
ATOM 1686 O O . ALA A 1 221 ? -12.958 -40.471 -17.216 1.00 46.28 221 ALA A O 1
ATOM 1687 N N . TRP A 1 222 ? -12.179 -38.386 -17.252 1.00 57.94 222 TRP A N 1
ATOM 1688 C CA . TRP A 1 222 ? -10.764 -38.817 -17.175 1.00 57.94 222 TRP A CA 1
ATOM 1689 C C . TRP A 1 222 ? -9.949 -38.241 -16.004 1.00 57.94 222 TRP A C 1
ATOM 1691 O O . TRP A 1 222 ? -8.734 -38.426 -15.947 1.00 57.94 222 TRP A O 1
ATOM 1701 N N . PHE A 1 223 ? -10.596 -37.642 -15.000 1.00 39.78 223 PHE A N 1
ATOM 1702 C CA . PHE A 1 223 ? -9.945 -37.358 -13.716 1.00 39.78 223 PHE A CA 1
ATOM 1703 C C . PHE A 1 223 ? -9.934 -38.604 -12.818 1.00 39.78 223 PHE A C 1
ATOM 1705 O O . PHE A 1 223 ? -10.790 -38.787 -11.958 1.00 39.78 223 PHE A O 1
ATOM 1712 N N . THR A 1 224 ? -8.933 -39.466 -12.997 1.00 41.59 224 THR A N 1
ATOM 1713 C CA . THR A 1 224 ? -8.532 -40.421 -11.956 1.00 41.59 224 THR A CA 1
ATOM 1714 C C . THR A 1 224 ? -7.771 -39.653 -10.876 1.00 41.59 224 THR A C 1
ATOM 1716 O O . THR A 1 224 ? -6.604 -39.304 -11.046 1.00 41.59 224 THR A O 1
ATOM 1719 N N . THR A 1 225 ? -8.440 -39.350 -9.766 1.00 44.34 225 THR A N 1
ATOM 1720 C CA . THR A 1 225 ? -7.817 -38.774 -8.572 1.00 44.34 225 THR A CA 1
ATOM 1721 C C . THR A 1 225 ? -7.024 -39.851 -7.832 1.00 44.34 225 THR A C 1
ATOM 1723 O O . THR A 1 225 ? -7.570 -40.847 -7.362 1.00 44.34 225 THR A O 1
ATOM 1726 N N . ALA A 1 226 ? -5.708 -39.657 -7.732 1.00 48.16 226 ALA A N 1
ATOM 1727 C CA . ALA A 1 226 ? -4.867 -40.423 -6.819 1.00 48.16 226 ALA A CA 1
ATOM 1728 C C . ALA A 1 226 ? -5.267 -40.116 -5.358 1.00 48.16 226 ALA A C 1
ATOM 1730 O O . ALA A 1 226 ? -5.630 -38.973 -5.062 1.00 48.16 226 ALA A O 1
ATOM 1731 N N . PRO A 1 227 ? -5.206 -41.095 -4.436 1.00 56.47 227 PRO A N 1
ATOM 1732 C CA . PRO A 1 227 ? -5.568 -40.881 -3.040 1.00 56.47 227 PRO A CA 1
ATOM 1733 C C . PRO A 1 227 ? -4.614 -39.871 -2.390 1.00 56.47 227 PRO A C 1
ATOM 1735 O O . PRO A 1 227 ? -3.418 -40.120 -2.241 1.00 56.47 227 PRO A O 1
ATOM 1738 N N . VAL A 1 228 ? -5.158 -38.715 -2.011 1.00 49.91 228 VAL A N 1
ATOM 1739 C CA . VAL A 1 228 ? -4.466 -37.695 -1.219 1.00 49.91 228 VAL A CA 1
ATOM 1740 C C . VAL A 1 228 ? -4.268 -38.254 0.190 1.00 49.91 228 VAL A C 1
ATOM 1742 O O . VAL A 1 228 ? -5.232 -38.628 0.857 1.00 49.91 228 VAL A O 1
ATOM 1745 N N . ALA A 1 229 ? -3.012 -38.345 0.627 1.00 53.38 229 ALA A N 1
ATOM 1746 C CA . ALA A 1 229 ? -2.662 -38.759 1.982 1.00 53.38 229 ALA A CA 1
ATOM 1747 C C . ALA A 1 229 ? -3.307 -37.818 3.024 1.00 53.38 229 ALA A C 1
ATOM 1749 O O . ALA A 1 229 ? -3.411 -36.614 2.771 1.00 53.38 229 ALA A O 1
ATOM 1750 N N . PRO A 1 230 ? -3.734 -38.334 4.192 1.00 55.28 230 PRO A N 1
ATOM 1751 C CA . PRO A 1 230 ? -4.379 -37.528 5.221 1.00 55.28 230 PRO A CA 1
ATOM 1752 C C . PRO A 1 230 ? -3.432 -36.423 5.697 1.00 55.28 230 PRO A C 1
ATOM 1754 O O . PRO A 1 230 ? -2.333 -36.684 6.186 1.00 55.28 230 PRO A O 1
ATOM 1757 N N . ILE A 1 231 ? -3.870 -35.175 5.529 1.00 50.59 231 ILE A N 1
ATOM 1758 C CA . ILE A 1 231 ? -3.196 -33.994 6.063 1.00 50.59 231 ILE A CA 1
ATOM 1759 C C . ILE A 1 231 ? -3.205 -34.131 7.586 1.00 50.59 231 ILE A C 1
ATOM 1761 O O . ILE A 1 231 ? -4.260 -34.330 8.189 1.00 50.59 231 ILE A O 1
ATOM 1765 N N . ALA A 1 232 ? -2.017 -34.071 8.187 1.00 46.97 232 ALA A N 1
ATOM 1766 C CA . ALA A 1 232 ? -1.828 -34.152 9.626 1.00 46.97 232 ALA A CA 1
ATOM 1767 C C . ALA A 1 232 ? -2.725 -33.138 10.352 1.00 46.97 232 ALA A C 1
ATOM 1769 O O . ALA A 1 232 ? -2.811 -31.972 9.963 1.00 46.97 232 ALA A O 1
ATOM 1770 N N . SER A 1 233 ? -3.390 -33.617 11.401 1.00 44.41 233 SER A N 1
ATOM 1771 C CA . SER A 1 233 ? -4.299 -32.867 12.257 1.00 44.41 233 SER A CA 1
ATOM 1772 C C . SER A 1 233 ? -3.682 -31.537 12.688 1.00 44.41 233 SER A C 1
ATOM 1774 O O . SER A 1 233 ? -2.660 -31.506 13.372 1.00 44.41 233 SER A O 1
ATOM 1776 N N . VAL A 1 234 ? -4.316 -30.435 12.288 1.00 46.41 234 VAL A N 1
ATOM 1777 C CA . VAL A 1 234 ? -4.009 -29.096 12.793 1.00 46.41 234 VAL A CA 1
ATOM 1778 C C . VAL A 1 234 ? -4.296 -29.103 14.293 1.00 46.41 234 VAL A C 1
ATOM 1780 O O . VAL A 1 234 ? -5.441 -29.285 14.704 1.00 46.41 234 VAL A O 1
ATOM 1783 N N . THR A 1 235 ? -3.255 -28.949 15.110 1.00 44.28 235 THR A N 1
ATOM 1784 C CA . THR A 1 235 ? -3.387 -28.781 16.560 1.00 44.28 235 THR A CA 1
ATOM 1785 C C . THR A 1 235 ? -4.333 -27.607 16.836 1.00 44.28 235 THR A C 1
ATOM 1787 O O . THR A 1 235 ? -4.101 -26.525 16.287 1.00 44.28 235 THR A O 1
ATOM 1790 N N . PRO A 1 236 ? -5.394 -27.780 17.645 1.00 46.56 236 PRO A N 1
ATOM 1791 C CA . PRO A 1 236 ? -6.305 -26.692 17.962 1.00 46.56 236 PRO A CA 1
ATOM 1792 C C . PRO A 1 236 ? -5.527 -25.593 18.689 1.00 46.56 236 PRO A C 1
ATOM 1794 O O . PRO A 1 236 ? -4.935 -25.807 19.747 1.00 46.56 236 PRO A O 1
ATOM 1797 N N . LEU A 1 237 ? -5.487 -24.434 18.037 1.00 48.03 237 LEU A N 1
ATOM 1798 C CA . LEU A 1 237 ? -4.904 -23.193 18.518 1.00 48.03 237 LEU A CA 1
ATOM 1799 C C . LEU A 1 237 ? -5.532 -22.843 19.874 1.00 48.03 237 LEU A C 1
ATOM 1801 O O . LEU A 1 237 ? -6.744 -22.991 20.036 1.00 48.03 237 LEU A O 1
ATOM 1805 N N . ALA A 1 238 ? -4.696 -22.419 20.824 1.00 49.22 238 ALA A N 1
ATOM 1806 C CA . ALA A 1 238 ? -5.079 -22.046 22.182 1.00 49.22 238 ALA A CA 1
ATOM 1807 C C . ALA A 1 238 ? -6.404 -21.271 22.215 1.00 49.22 238 ALA A C 1
ATOM 1809 O O . ALA A 1 238 ? -6.618 -20.376 21.399 1.00 49.22 238 ALA A O 1
ATOM 1810 N N . THR A 1 239 ? -7.281 -21.624 23.158 1.00 45.59 239 THR A N 1
ATOM 1811 C CA . THR A 1 239 ? -8.528 -20.913 23.451 1.00 45.59 239 THR A CA 1
ATOM 1812 C C . THR A 1 239 ? -8.202 -19.446 23.713 1.00 45.59 239 THR A C 1
ATOM 1814 O O . THR A 1 239 ? -7.719 -19.091 24.784 1.00 45.59 239 THR A O 1
ATOM 1817 N N . LEU A 1 240 ? -8.384 -18.612 22.692 1.00 53.34 240 LEU A N 1
ATOM 1818 C CA . LEU A 1 240 ? -8.063 -17.194 22.746 1.00 53.34 240 LEU A CA 1
ATOM 1819 C C . LEU A 1 240 ? -9.002 -16.516 23.742 1.00 53.34 240 LEU A C 1
ATOM 1821 O O . LEU A 1 240 ? -10.217 -16.718 23.688 1.00 53.34 240 LEU A O 1
ATOM 1825 N N . GLU A 1 241 ? -8.426 -15.725 24.646 1.00 57.31 241 GLU A N 1
ATOM 1826 C CA . GLU A 1 241 ? -9.186 -14.931 25.604 1.00 57.31 241 GLU A CA 1
ATOM 1827 C C . GLU A 1 241 ? -10.240 -14.072 24.882 1.00 57.31 241 GLU A C 1
ATOM 1829 O O . GLU A 1 241 ? -9.976 -13.543 23.792 1.00 57.31 241 GLU A O 1
ATOM 1834 N N . PRO A 1 242 ? -11.453 -13.943 25.449 1.00 59.06 242 PRO A N 1
ATOM 1835 C CA . PRO A 1 242 ? -12.529 -13.191 24.824 1.00 59.06 242 PRO A CA 1
ATOM 1836 C C . PRO A 1 242 ? -12.095 -11.736 24.612 1.00 59.06 242 PRO A C 1
ATOM 1838 O O . PRO A 1 242 ? -11.789 -11.015 25.560 1.00 59.06 242 PRO A O 1
ATOM 1841 N N . LYS A 1 243 ? -12.074 -11.299 23.346 1.00 63.38 243 LYS A N 1
ATOM 1842 C CA . LYS A 1 243 ? -11.804 -9.904 22.968 1.00 63.38 243 LYS A CA 1
ATOM 1843 C C . LYS A 1 243 ? -12.812 -8.997 23.697 1.00 63.38 243 LYS A C 1
ATOM 1845 O O . LYS A 1 243 ? -14.018 -9.169 23.517 1.00 63.38 243 LYS A O 1
ATOM 1850 N N . ARG A 1 244 ? -12.318 -8.062 24.519 1.00 72.00 244 ARG A N 1
ATOM 1851 C CA . ARG A 1 244 ? -13.135 -7.145 25.340 1.00 72.00 244 ARG A CA 1
ATOM 1852 C C . ARG A 1 244 ? -13.928 -6.151 24.471 1.00 72.00 244 ARG A C 1
ATOM 1854 O O . ARG A 1 244 ? -13.497 -5.802 23.366 1.00 72.00 244 ARG A O 1
ATOM 1861 N N . GLN A 1 245 ? -15.114 -5.764 24.949 1.00 83.25 245 GLN A N 1
ATOM 1862 C CA . GLN A 1 245 ? -16.043 -4.843 24.275 1.00 83.25 245 GLN A CA 1
ATOM 1863 C C . GLN A 1 245 ? -15.667 -3.380 24.538 1.00 83.25 245 GLN A C 1
ATOM 1865 O O . GLN A 1 245 ? -15.135 -3.051 25.591 1.00 83.25 245 GLN A O 1
ATOM 1870 N N . LEU A 1 246 ? -15.972 -2.502 23.587 1.00 87.06 246 LEU A N 1
ATOM 1871 C CA . LEU A 1 246 ? -15.734 -1.067 23.667 1.00 87.06 246 LEU A CA 1
ATOM 1872 C C . LEU A 1 246 ? -16.835 -0.379 24.493 1.00 87.06 246 LEU A C 1
ATOM 1874 O O . LEU A 1 246 ? -17.833 0.092 23.946 1.00 87.06 246 LEU A O 1
ATOM 1878 N N . ASP A 1 247 ? -16.691 -0.346 25.813 1.00 91.12 247 ASP A N 1
ATOM 1879 C CA . ASP A 1 247 ? -17.570 0.424 26.700 1.00 91.12 247 ASP A CA 1
ATOM 1880 C C . ASP A 1 247 ? -17.091 1.879 26.865 1.00 91.12 247 ASP A C 1
ATOM 1882 O O . ASP A 1 247 ? -15.968 2.228 26.498 1.00 91.12 247 ASP A O 1
ATOM 1886 N N . ASP A 1 248 ? -17.939 2.752 27.416 1.00 90.94 248 ASP A N 1
ATOM 1887 C CA . ASP A 1 248 ? -17.625 4.185 27.546 1.00 90.94 248 ASP A CA 1
ATOM 1888 C C . ASP A 1 248 ? -16.356 4.434 28.385 1.00 90.94 248 ASP A C 1
ATOM 1890 O O . ASP A 1 248 ? -15.592 5.358 28.102 1.00 90.94 248 ASP A O 1
ATOM 1894 N N . LYS A 1 249 ? -16.080 3.569 29.373 1.00 90.88 249 LYS A N 1
ATOM 1895 C CA . LYS A 1 249 ? -14.863 3.635 30.195 1.00 90.88 249 LYS A CA 1
ATOM 1896 C C . LYS A 1 249 ? -13.611 3.308 29.389 1.00 90.88 249 LYS A C 1
ATOM 1898 O O . LYS A 1 249 ? -12.622 4.028 29.497 1.00 90.88 249 LYS A O 1
ATOM 1903 N N . SER A 1 250 ? -13.655 2.266 28.559 1.00 89.44 250 SER A N 1
ATOM 1904 C CA . SER A 1 250 ? -12.557 1.915 27.654 1.00 89.44 250 SER A CA 1
ATOM 1905 C C . SER A 1 250 ? -12.310 3.013 26.628 1.00 89.44 250 SER A C 1
ATOM 1907 O O . SER A 1 250 ? -11.161 3.307 26.305 1.00 89.44 250 SER A O 1
ATOM 1909 N N . VAL A 1 251 ? -13.371 3.653 26.125 1.00 92.62 251 VAL A N 1
ATOM 1910 C CA . VAL A 1 251 ? -13.251 4.793 25.205 1.00 92.62 251 VAL A CA 1
ATOM 1911 C C . VAL A 1 251 ? -12.512 5.950 25.891 1.00 92.62 251 VAL A C 1
ATOM 1913 O O . VAL A 1 251 ? -11.531 6.457 25.344 1.00 92.62 251 VAL A O 1
ATOM 1916 N N . GLU A 1 252 ? -12.920 6.334 27.102 1.00 94.06 252 GLU A N 1
ATOM 1917 C CA . GLU A 1 252 ? -12.261 7.404 27.862 1.00 94.06 252 GLU A CA 1
ATOM 1918 C C . GLU A 1 252 ? -10.799 7.057 28.192 1.00 94.06 252 GLU A C 1
ATOM 1920 O O . GLU A 1 252 ? -9.898 7.877 27.983 1.00 94.06 252 GLU A O 1
ATOM 1925 N N . ALA A 1 253 ? -10.544 5.821 28.631 1.00 92.75 253 ALA A N 1
ATOM 1926 C CA . ALA A 1 253 ? -9.203 5.317 28.908 1.00 92.75 253 ALA A CA 1
ATOM 1927 C C . ALA A 1 253 ? -8.312 5.337 27.657 1.00 92.75 253 ALA A C 1
ATOM 1929 O O . ALA A 1 253 ? -7.168 5.783 27.737 1.00 92.75 253 ALA A O 1
ATOM 1930 N N . ALA A 1 254 ? -8.839 4.937 26.493 1.00 92.38 254 ALA A N 1
ATOM 1931 C CA . ALA A 1 254 ? -8.120 4.985 25.220 1.00 92.38 254 ALA A CA 1
ATOM 1932 C C . ALA A 1 254 ? -7.717 6.418 24.874 1.00 92.38 254 ALA A C 1
ATOM 1934 O O . ALA A 1 254 ? -6.557 6.691 24.562 1.00 92.38 254 ALA A O 1
ATOM 1935 N N . VAL A 1 255 ? -8.670 7.351 24.950 1.00 95.31 255 VAL A N 1
ATOM 1936 C CA . VAL A 1 255 ? -8.411 8.761 24.648 1.00 95.31 255 VAL A CA 1
ATOM 1937 C C . VAL A 1 255 ? -7.365 9.336 25.594 1.00 95.31 255 VAL A C 1
ATOM 1939 O O . VAL A 1 255 ? -6.506 10.089 25.139 1.00 95.31 255 VAL A O 1
ATOM 1942 N N . LYS A 1 256 ? -7.407 8.986 26.883 1.00 96.06 256 LYS A N 1
ATOM 1943 C CA . LYS A 1 256 ? -6.409 9.426 27.861 1.00 96.06 256 LYS A CA 1
ATOM 1944 C C . LYS A 1 256 ? -5.026 8.842 27.562 1.00 96.06 256 LYS A C 1
ATOM 1946 O O . LYS A 1 256 ? -4.084 9.610 27.404 1.00 96.06 256 LYS A O 1
ATOM 1951 N N . ALA A 1 257 ? -4.921 7.521 27.415 1.00 95.25 257 ALA A N 1
ATOM 1952 C CA . ALA A 1 257 ? -3.651 6.829 27.201 1.00 95.25 257 ALA A CA 1
ATOM 1953 C C . ALA A 1 257 ? -2.932 7.312 25.931 1.00 95.25 257 ALA A C 1
ATOM 1955 O O . ALA A 1 257 ? -1.737 7.591 25.957 1.00 95.25 257 ALA A O 1
ATOM 1956 N N . PHE A 1 258 ? -3.654 7.468 24.817 1.00 96.56 258 PHE A N 1
ATOM 1957 C CA . PHE A 1 258 ? -3.047 7.955 23.576 1.00 96.56 258 PHE A CA 1
ATOM 1958 C C . PHE A 1 258 ? -2.785 9.463 23.578 1.00 96.56 258 PHE A C 1
ATOM 1960 O O . PHE A 1 258 ? -1.899 9.916 22.861 1.00 96.56 258 PHE A O 1
ATOM 1967 N N . ALA A 1 259 ? -3.511 10.251 24.374 1.00 95.06 259 ALA A N 1
ATOM 1968 C CA . ALA A 1 259 ? -3.255 11.684 24.492 1.00 95.06 259 ALA A CA 1
ATOM 1969 C C . ALA A 1 259 ? -1.977 12.020 25.271 1.00 95.06 259 ALA A C 1
ATOM 1971 O O . ALA A 1 259 ? -1.455 13.120 25.114 1.00 95.06 259 ALA A O 1
ATOM 1972 N N . GLU A 1 260 ? -1.488 11.103 26.106 1.00 96.00 260 GLU A N 1
ATOM 1973 C CA . GLU A 1 260 ? -0.205 11.243 26.805 1.00 96.00 260 GLU A CA 1
ATOM 1974 C C . GLU A 1 260 ? 0.992 11.022 25.862 1.00 96.00 260 GLU A C 1
ATOM 1976 O O . GLU A 1 260 ? 2.116 11.415 26.171 1.00 96.00 260 GLU A O 1
ATOM 1981 N N . VAL A 1 261 ? 0.763 10.439 24.680 1.00 96.38 261 VAL A N 1
ATOM 1982 C CA . VAL A 1 261 ? 1.798 10.255 23.662 1.00 96.38 261 VAL A CA 1
ATOM 1983 C C . VAL A 1 261 ? 1.943 11.542 22.849 1.00 96.38 261 VAL A C 1
ATOM 1985 O O . VAL A 1 261 ? 1.129 11.835 21.978 1.00 96.38 261 VAL A O 1
ATOM 1988 N N . GLU A 1 262 ? 3.027 12.281 23.091 1.00 92.56 262 GLU A N 1
ATOM 1989 C CA . GLU A 1 262 ? 3.305 13.611 22.509 1.00 92.56 262 GLU A CA 1
ATOM 1990 C C . GLU A 1 262 ? 3.144 13.683 20.979 1.00 92.56 262 GLU A C 1
ATOM 1992 O O . GLU A 1 262 ? 2.688 14.678 20.423 1.00 92.56 262 GLU A O 1
ATOM 1997 N N . THR A 1 263 ? 3.485 12.601 20.281 1.00 95.19 263 THR A N 1
ATOM 1998 C CA . THR A 1 263 ? 3.477 12.541 18.812 1.00 95.19 263 THR A CA 1
ATOM 1999 C C . THR A 1 263 ? 2.107 12.220 18.213 1.00 95.19 263 THR A C 1
ATOM 2001 O O . THR A 1 263 ? 1.975 12.180 16.988 1.00 95.19 263 THR A O 1
ATOM 2004 N N . VAL A 1 264 ? 1.074 11.979 19.025 1.00 97.44 264 VAL A N 1
ATOM 2005 C CA . VAL A 1 264 ? -0.280 11.688 18.539 1.00 97.44 264 VAL A CA 1
ATOM 2006 C C . VAL A 1 264 ? -0.978 12.983 18.126 1.00 97.44 264 VAL A C 1
ATOM 2008 O O . VAL A 1 264 ? -1.212 13.878 18.931 1.00 97.44 264 VAL A O 1
ATOM 2011 N N . ARG A 1 265 ? -1.354 13.070 16.846 1.00 97.06 265 ARG A N 1
ATOM 2012 C CA . ARG A 1 265 ? -2.084 14.212 16.273 1.00 97.06 265 ARG A CA 1
ATOM 2013 C C . ARG A 1 265 ? -3.588 14.051 16.399 1.00 97.06 265 ARG A C 1
ATOM 2015 O O . ARG A 1 265 ? -4.296 15.028 16.635 1.00 97.06 265 ARG A O 1
ATOM 2022 N N . GLN A 1 266 ? -4.071 12.829 16.185 1.00 97.81 266 GLN A N 1
ATOM 2023 C CA . GLN A 1 266 ? -5.494 12.535 16.148 1.00 97.81 266 GLN A CA 1
ATOM 2024 C C . GLN A 1 266 ? -5.782 11.124 16.651 1.00 97.81 266 GLN A C 1
ATOM 2026 O O . GLN A 1 266 ? -5.057 10.178 16.345 1.00 97.81 266 GLN A O 1
ATOM 2031 N N . ILE A 1 267 ? -6.880 10.990 17.386 1.00 98.00 267 ILE A N 1
ATOM 2032 C CA . ILE A 1 267 ? -7.439 9.727 17.855 1.00 98.00 267 ILE A CA 1
ATOM 2033 C C . ILE A 1 267 ? -8.891 9.687 17.386 1.00 98.00 267 ILE A C 1
ATOM 2035 O O . ILE A 1 267 ? -9.645 10.626 17.640 1.00 98.00 267 ILE A O 1
ATOM 2039 N N . VAL A 1 268 ? -9.283 8.609 16.713 1.00 97.88 268 VAL A N 1
ATOM 2040 C CA . VAL A 1 268 ? -10.660 8.360 16.275 1.00 97.88 268 VAL A CA 1
ATOM 2041 C C . VAL A 1 268 ? -11.081 6.986 16.763 1.00 97.88 268 VAL A C 1
ATOM 2043 O O . VAL A 1 268 ? -10.480 5.973 16.405 1.00 97.88 268 VAL A O 1
ATOM 2046 N N . ILE A 1 269 ? -12.131 6.946 17.571 1.00 97.25 269 ILE A N 1
ATOM 2047 C CA . ILE A 1 269 ? -12.713 5.715 18.093 1.00 97.25 269 ILE A CA 1
ATOM 2048 C C . ILE A 1 269 ? -14.036 5.487 17.378 1.00 97.25 269 ILE A C 1
ATOM 2050 O O . ILE A 1 269 ? -14.897 6.366 17.351 1.00 97.25 269 ILE A O 1
ATOM 2054 N N . SER A 1 270 ? -14.199 4.304 16.792 1.00 97.12 270 SER A N 1
ATOM 2055 C CA . SER A 1 270 ? -15.372 3.962 15.988 1.00 97.12 270 SER A CA 1
ATOM 2056 C C . SER A 1 270 ? -15.923 2.583 16.337 1.00 97.12 270 SER A C 1
ATOM 2058 O O . SER A 1 270 ? -15.174 1.665 16.674 1.00 97.12 270 SER A O 1
ATOM 2060 N N . ARG A 1 271 ? -17.247 2.441 16.235 1.00 96.06 271 ARG A N 1
ATOM 2061 C CA . ARG A 1 271 ? -17.979 1.170 16.302 1.00 96.06 271 ARG A CA 1
ATOM 2062 C C . ARG A 1 271 ? -18.633 0.946 14.942 1.00 96.06 271 ARG A C 1
ATOM 2064 O O . ARG A 1 271 ? -19.573 1.650 14.572 1.00 96.06 271 ARG A O 1
ATOM 2071 N N . GLY A 1 272 ? -18.103 -0.006 14.176 1.00 94.44 272 GLY A N 1
ATOM 2072 C CA . GLY A 1 272 ? -18.416 -0.115 12.750 1.00 94.44 272 GLY A CA 1
ATOM 2073 C C . GLY A 1 272 ? -18.021 1.169 12.012 1.00 94.44 272 GLY A C 1
ATOM 2074 O O . GLY A 1 272 ? -16.903 1.649 12.160 1.00 94.44 272 GLY A O 1
ATOM 2075 N N . THR A 1 273 ? -18.944 1.741 11.243 1.00 95.94 273 THR A N 1
ATOM 2076 C CA . THR A 1 273 ? -18.741 3.017 10.535 1.00 95.94 273 THR A CA 1
ATOM 2077 C C . THR A 1 273 ? -19.098 4.244 11.373 1.00 95.94 273 THR A C 1
ATOM 2079 O O . THR A 1 273 ? -18.855 5.365 10.939 1.00 95.94 273 THR A O 1
ATOM 2082 N N . LYS A 1 274 ? -19.667 4.062 12.571 1.00 97.19 274 LYS A N 1
ATOM 2083 C CA . LYS A 1 274 ? -20.065 5.169 13.442 1.00 97.19 274 LYS A CA 1
ATOM 2084 C C . LYS A 1 274 ? -18.881 5.623 14.287 1.00 97.19 274 LYS A C 1
ATOM 2086 O O . LYS A 1 274 ? -18.369 4.856 15.106 1.00 97.19 274 LYS A O 1
ATOM 2091 N N . VAL A 1 275 ? -18.494 6.883 14.138 1.00 97.44 275 VAL A N 1
ATOM 2092 C CA . VAL A 1 275 ? -17.527 7.534 15.025 1.00 97.44 275 VAL A CA 1
ATOM 2093 C C . VAL A 1 275 ? -18.185 7.768 16.389 1.00 97.44 275 VAL A C 1
ATOM 2095 O O . VAL A 1 275 ? -19.275 8.331 16.478 1.00 97.44 275 VAL A O 1
ATOM 2098 N N . LEU A 1 276 ? -17.546 7.280 17.452 1.00 96.50 276 LEU A N 1
ATOM 2099 C CA . LEU A 1 276 ? -17.991 7.466 18.835 1.00 96.50 276 LEU A CA 1
ATOM 2100 C C . LEU A 1 276 ? -17.315 8.679 19.468 1.00 96.50 276 LEU A C 1
ATOM 2102 O O . LEU A 1 276 ? -17.975 9.483 20.119 1.00 96.50 276 LEU A O 1
ATOM 2106 N N . GLN A 1 277 ? -16.003 8.810 19.267 1.00 96.69 277 GLN A N 1
ATOM 2107 C CA . GLN A 1 277 ? -15.228 9.913 19.815 1.00 96.69 277 GLN A CA 1
ATOM 2108 C C . GLN A 1 277 ? -14.051 10.257 18.909 1.00 96.69 277 GLN A C 1
ATOM 2110 O O . GLN A 1 277 ? -13.390 9.374 18.361 1.00 96.69 277 GLN A O 1
ATOM 2115 N N . THR A 1 278 ? -13.768 11.553 18.818 1.00 97.62 278 THR A N 1
ATOM 2116 C CA . THR A 1 278 ? -12.613 12.099 18.109 1.00 97.62 278 THR A CA 1
ATOM 2117 C C . THR A 1 278 ? -11.865 13.049 19.030 1.00 97.62 278 THR A C 1
ATOM 2119 O O . THR A 1 278 ? -12.473 13.853 19.737 1.00 97.62 278 THR A O 1
ATOM 2122 N N . ARG A 1 279 ? -10.536 12.976 19.009 1.00 97.38 279 ARG A N 1
ATOM 2123 C CA . ARG A 1 279 ? -9.643 13.933 19.664 1.00 97.38 279 ARG A CA 1
ATOM 2124 C C . ARG A 1 279 ? -8.547 14.348 18.695 1.00 97.38 279 ARG A C 1
ATOM 2126 O O . ARG A 1 279 ? -8.001 13.503 17.996 1.00 97.38 279 ARG A O 1
ATOM 2133 N N . GLY A 1 280 ? -8.187 15.628 18.712 1.00 96.50 280 GLY A N 1
ATOM 2134 C CA . GLY A 1 280 ? -7.152 16.175 17.836 1.00 96.50 280 GLY A CA 1
ATOM 2135 C C . GLY A 1 280 ? -7.654 16.424 16.412 1.00 96.50 280 GLY A C 1
ATOM 2136 O O . GLY A 1 280 ? -8.858 16.546 16.193 1.00 96.50 280 GLY A O 1
ATOM 2137 N N . GLY A 1 281 ? -6.733 16.521 15.454 1.00 93.94 281 GLY A N 1
ATOM 2138 C CA . GLY A 1 281 ? -7.053 16.875 14.069 1.00 93.94 281 GLY A CA 1
ATOM 2139 C C . GLY A 1 281 ? -6.054 16.315 13.058 1.00 93.94 281 GLY A C 1
ATOM 2140 O O . GLY A 1 281 ? -4.897 16.044 13.385 1.00 93.94 281 GLY A O 1
ATOM 2141 N N . GLY A 1 282 ? -6.512 16.132 11.821 1.00 92.31 282 GLY A N 1
ATOM 2142 C CA . GLY A 1 282 ? -5.717 15.551 10.743 1.00 92.31 282 GLY A CA 1
ATOM 2143 C C . GLY A 1 282 ? -6.591 15.100 9.581 1.00 92.31 282 GLY A C 1
ATOM 2144 O O . GLY A 1 282 ? -6.842 15.868 8.662 1.00 92.31 282 GLY A O 1
ATOM 2145 N N . VAL A 1 283 ? -7.054 13.856 9.634 1.00 93.62 283 VAL A N 1
ATOM 2146 C CA . VAL A 1 283 ? -7.900 13.240 8.606 1.00 93.62 283 VAL A CA 1
ATOM 2147 C C . VAL A 1 283 ? -9.366 13.316 9.034 1.00 93.62 283 VAL A C 1
ATOM 2149 O O . VAL A 1 283 ? -9.683 13.289 10.223 1.00 93.62 283 VAL A O 1
ATOM 2152 N N . ASP A 1 284 ? -10.276 13.395 8.069 1.00 96.31 284 ASP A N 1
ATOM 2153 C CA . ASP A 1 284 ? -11.715 13.314 8.315 1.00 96.31 284 ASP A CA 1
ATOM 2154 C C . ASP A 1 284 ? -12.083 12.004 9.047 1.00 96.31 284 ASP A C 1
ATOM 2156 O O . ASP A 1 284 ? -11.849 10.896 8.550 1.00 96.31 284 ASP A O 1
ATOM 2160 N N . ALA A 1 285 ? -12.649 12.136 10.249 1.00 96.38 285 ALA A N 1
ATOM 2161 C CA . ALA A 1 285 ? -12.995 11.008 11.107 1.00 96.38 285 ALA A CA 1
ATOM 2162 C C . ALA A 1 285 ? -14.067 10.109 10.472 1.00 96.38 285 ALA A C 1
ATOM 2164 O O . ALA A 1 285 ? -13.995 8.883 10.611 1.00 96.38 285 ALA A O 1
ATOM 2165 N N . ASP A 1 286 ? -14.999 10.696 9.717 1.00 95.75 286 ASP A N 1
ATOM 2166 C CA . ASP A 1 286 ? -16.089 9.965 9.066 1.00 95.75 286 ASP A CA 1
ATOM 2167 C C . ASP A 1 286 ? -15.583 9.105 7.901 1.00 95.75 286 ASP A C 1
ATOM 2169 O O . ASP A 1 286 ? -16.185 8.086 7.565 1.00 95.75 286 ASP A O 1
ATOM 2173 N N . ARG A 1 287 ? -14.422 9.447 7.324 1.00 95.25 287 ARG A N 1
ATOM 2174 C CA . ARG A 1 287 ? -13.738 8.630 6.305 1.00 95.25 287 ARG A CA 1
ATOM 2175 C C . ARG A 1 287 ? -12.835 7.558 6.910 1.00 95.25 287 ARG A C 1
ATOM 2177 O O . ARG A 1 287 ? -12.657 6.495 6.310 1.00 95.25 287 ARG A O 1
ATOM 2184 N N . LEU A 1 288 ? -12.280 7.803 8.098 1.00 95.31 288 LEU A N 1
ATOM 2185 C CA . LEU A 1 288 ? -11.415 6.841 8.786 1.00 95.31 288 LEU A CA 1
ATOM 2186 C C . LEU A 1 288 ? -12.176 5.602 9.268 1.00 95.31 288 LEU A C 1
ATOM 2188 O O . LEU A 1 288 ? -11.650 4.494 9.161 1.00 95.31 288 LEU A O 1
ATOM 2192 N N . ALA A 1 289 ? -13.407 5.752 9.764 1.00 95.56 289 ALA A N 1
ATOM 2193 C CA . ALA A 1 289 ? -14.171 4.613 10.276 1.00 95.56 289 ALA A CA 1
ATOM 2194 C C . ALA A 1 289 ? -14.482 3.549 9.188 1.00 95.56 289 ALA A C 1
ATOM 2196 O O . ALA A 1 289 ? -14.151 2.377 9.395 1.00 95.56 289 ALA A O 1
ATOM 2197 N N . PRO A 1 290 ? -15.007 3.896 7.992 1.00 95.88 290 PRO A N 1
ATOM 2198 C CA . PRO A 1 290 ? -15.180 2.942 6.891 1.00 95.88 290 PRO A CA 1
ATOM 2199 C C . PRO A 1 290 ? -13.872 2.292 6.421 1.00 95.88 290 PRO A C 1
ATOM 2201 O O . PRO A 1 290 ? -13.850 1.095 6.113 1.00 95.88 290 PRO A O 1
ATOM 2204 N N . LEU A 1 291 ? -12.770 3.052 6.396 1.00 95.31 291 LEU A N 1
ATOM 2205 C CA . LEU A 1 291 ? -11.446 2.531 6.052 1.00 95.31 291 LEU A CA 1
ATOM 2206 C C . LEU A 1 291 ? -10.987 1.472 7.060 1.00 95.31 291 LEU A C 1
ATOM 2208 O O . LEU A 1 291 ? -10.502 0.409 6.663 1.00 95.31 291 LEU A O 1
ATOM 2212 N N . ALA A 1 292 ? -11.163 1.737 8.355 1.00 94.88 292 ALA A N 1
ATOM 2213 C CA . ALA A 1 292 ? -10.805 0.816 9.424 1.00 94.88 292 ALA A CA 1
ATOM 2214 C C . ALA A 1 292 ? -11.605 -0.493 9.348 1.00 94.88 292 ALA A C 1
ATOM 2216 O O . ALA A 1 292 ? -11.018 -1.577 9.406 1.00 94.88 292 ALA A O 1
ATOM 2217 N N . VAL A 1 293 ? -12.922 -0.402 9.129 1.00 94.62 293 VAL A N 1
ATOM 2218 C CA . VAL A 1 293 ? -13.800 -1.569 8.937 1.00 94.62 293 VAL A CA 1
ATOM 2219 C C . VAL A 1 293 ? -13.362 -2.398 7.730 1.00 94.62 293 VAL A C 1
ATOM 2221 O O . VAL A 1 293 ? -13.206 -3.614 7.841 1.00 94.62 293 VAL A O 1
ATOM 2224 N N . SER A 1 294 ? -13.113 -1.745 6.594 1.00 94.88 294 SER A N 1
ATOM 2225 C CA . SER A 1 294 ? -12.708 -2.423 5.357 1.00 94.88 294 SER A CA 1
ATOM 2226 C C . SER A 1 294 ? -11.349 -3.107 5.512 1.00 94.88 294 SER A C 1
ATOM 2228 O O . SER A 1 294 ? -11.182 -4.267 5.138 1.00 94.88 294 SER A O 1
ATOM 2230 N N . THR A 1 295 ? -10.389 -2.421 6.135 1.00 93.50 295 THR A N 1
ATOM 2231 C CA . THR A 1 295 ? -9.046 -2.953 6.400 1.00 93.50 295 THR A CA 1
ATOM 2232 C C . THR A 1 295 ? -9.107 -4.170 7.315 1.00 93.50 295 THR A C 1
ATOM 2234 O O . THR A 1 295 ? -8.495 -5.198 7.021 1.00 93.50 295 THR A O 1
ATOM 2237 N N . ARG A 1 296 ? -9.893 -4.095 8.394 1.00 92.50 296 ARG A N 1
ATOM 2238 C CA . ARG A 1 296 ? -10.130 -5.228 9.289 1.00 92.50 296 ARG A CA 1
ATOM 2239 C C . ARG A 1 296 ? -10.738 -6.408 8.529 1.00 92.50 296 ARG A C 1
ATOM 2241 O O . ARG A 1 296 ? -10.188 -7.499 8.602 1.00 92.50 296 ARG A O 1
ATOM 2248 N N . ALA A 1 297 ? -11.805 -6.194 7.759 1.00 91.19 297 ALA A N 1
ATOM 2249 C CA . ALA A 1 297 ? -12.477 -7.260 7.012 1.00 91.19 297 ALA A CA 1
ATOM 2250 C C . ALA A 1 297 ? -11.554 -7.955 5.992 1.00 91.19 297 ALA A C 1
ATOM 2252 O O . ALA A 1 297 ? -11.630 -9.172 5.808 1.00 91.19 297 ALA A O 1
ATOM 2253 N N . LEU A 1 298 ? -10.664 -7.198 5.344 1.00 92.44 298 LEU A N 1
ATOM 2254 C CA . LEU A 1 298 ? -9.692 -7.740 4.394 1.00 92.44 298 LEU A CA 1
ATOM 2255 C C . LEU A 1 298 ? -8.597 -8.557 5.087 1.00 92.44 298 LEU A C 1
ATOM 2257 O O . LEU A 1 298 ? -8.257 -9.645 4.621 1.00 92.44 298 LEU A O 1
ATOM 2261 N N . LEU A 1 299 ? -8.050 -8.044 6.191 1.00 90.56 299 LEU A N 1
ATOM 2262 C CA . LEU A 1 299 ? -6.898 -8.646 6.861 1.00 90.56 299 LEU A CA 1
ATOM 2263 C C . LEU A 1 299 ? -7.281 -9.770 7.829 1.00 90.56 299 LEU A C 1
ATOM 2265 O O . LEU A 1 299 ? -6.504 -10.710 7.991 1.00 90.56 299 LEU A O 1
ATOM 2269 N N . GLU A 1 300 ? -8.482 -9.739 8.416 1.00 87.75 300 GLU A N 1
ATOM 2270 C CA . GLU A 1 300 ? -8.946 -10.795 9.326 1.00 87.75 300 GLU A CA 1
ATOM 2271 C C . GLU A 1 300 ? -9.104 -12.155 8.630 1.00 87.75 300 GLU A C 1
ATOM 2273 O O . GLU A 1 300 ? -9.014 -13.195 9.282 1.00 87.75 300 GLU A O 1
ATOM 2278 N N . ARG A 1 301 ? -9.227 -12.179 7.294 1.00 87.06 301 ARG A N 1
ATOM 2279 C CA . ARG A 1 301 ? -9.209 -13.420 6.498 1.00 87.06 301 ARG A CA 1
ATOM 2280 C C . ARG A 1 301 ? -7.919 -14.228 6.666 1.00 87.06 301 ARG A C 1
ATOM 2282 O O . ARG A 1 301 ? -7.947 -15.442 6.493 1.00 87.06 301 ARG A O 1
ATOM 2289 N N . ALA A 1 302 ? -6.804 -13.570 6.986 1.00 84.44 302 ALA A N 1
ATOM 2290 C CA . ALA A 1 302 ? -5.504 -14.209 7.186 1.00 84.44 302 ALA A CA 1
ATOM 2291 C C . ALA A 1 302 ? -5.211 -14.552 8.661 1.00 84.44 302 ALA A C 1
ATOM 2293 O O . ALA A 1 302 ? -4.190 -15.175 8.953 1.00 84.44 302 ALA A O 1
ATOM 2294 N N . GLY A 1 303 ? -6.085 -14.151 9.589 1.00 88.44 303 GLY A N 1
ATOM 2295 C CA . GLY A 1 303 ? -5.926 -14.358 11.025 1.00 88.44 303 GLY A CA 1
ATOM 2296 C C . GLY A 1 303 ? -6.330 -13.136 11.846 1.00 88.44 303 GLY A C 1
ATOM 2297 O O . GLY A 1 303 ? -6.662 -12.080 11.319 1.00 88.44 303 GLY A O 1
ATOM 2298 N N . GLN A 1 304 ? -6.293 -13.266 13.170 1.00 86.25 304 GLN A N 1
ATOM 2299 C CA . GLN A 1 304 ? -6.684 -12.185 14.070 1.00 86.25 304 GLN A CA 1
ATOM 2300 C C . GLN A 1 304 ? -5.696 -11.014 14.006 1.00 86.25 304 GLN A C 1
ATOM 2302 O O . GLN A 1 304 ? -4.565 -11.101 14.488 1.00 86.25 304 GLN A O 1
ATOM 2307 N N . LEU A 1 305 ? -6.152 -9.893 13.453 1.00 89.88 305 LEU A N 1
ATOM 2308 C CA . LEU A 1 305 ? -5.390 -8.653 13.418 1.00 89.88 305 LEU A CA 1
ATOM 2309 C C . LEU A 1 305 ? -5.292 -8.069 14.839 1.00 89.88 305 LEU A C 1
ATOM 2311 O O . LEU A 1 305 ? -6.310 -7.911 15.510 1.00 89.88 305 LEU A O 1
ATOM 2315 N N . ARG A 1 306 ? -4.074 -7.766 15.311 1.00 91.38 306 ARG A N 1
ATOM 2316 C CA . ARG A 1 306 ? -3.832 -7.109 16.618 1.00 91.38 306 ARG A CA 1
ATOM 2317 C C . ARG A 1 306 ? -3.542 -5.617 16.485 1.00 91.38 306 ARG A C 1
ATOM 2319 O O . ARG A 1 306 ? -3.972 -4.815 17.310 1.00 91.38 306 ARG A O 1
ATOM 2326 N N . VAL A 1 307 ? -2.775 -5.273 15.458 1.00 94.56 307 VAL A N 1
ATOM 2327 C CA . VAL A 1 307 ? -2.411 -3.910 15.084 1.00 94.56 307 VAL A CA 1
ATOM 2328 C C . VAL A 1 307 ? -2.152 -3.886 13.586 1.00 94.56 307 VAL A C 1
ATOM 2330 O O . VAL A 1 307 ? -1.594 -4.833 13.028 1.00 94.56 307 VAL A O 1
ATOM 2333 N N . TYR A 1 308 ? -2.545 -2.796 12.949 1.00 95.12 308 TYR A N 1
ATOM 2334 C CA . TYR A 1 308 ? -2.157 -2.458 11.592 1.00 95.12 308 TYR A CA 1
ATOM 2335 C C . TYR A 1 308 ? -1.566 -1.053 11.588 1.00 95.12 308 TYR A C 1
ATOM 2337 O O . TYR A 1 308 ? -2.036 -0.191 12.324 1.00 95.12 308 TYR A O 1
ATOM 2345 N N . SER A 1 309 ? -0.523 -0.830 10.797 1.00 95.94 309 SER A N 1
ATOM 2346 C CA . SER A 1 309 ? 0.149 0.465 10.706 1.00 95.94 309 SER A CA 1
ATOM 2347 C C . SER A 1 309 ? 0.447 0.806 9.254 1.00 95.94 309 SER A C 1
ATOM 2349 O O . SER A 1 309 ? 1.002 -0.031 8.539 1.00 95.94 309 SER A O 1
ATOM 2351 N N . VAL A 1 310 ? 0.140 2.034 8.846 1.00 95.31 310 VAL A N 1
ATOM 2352 C CA . VAL A 1 310 ? 0.471 2.577 7.523 1.00 95.31 310 VAL A CA 1
ATOM 2353 C C . VAL A 1 310 ? 1.310 3.823 7.703 1.00 95.31 310 VAL A C 1
ATOM 2355 O O . VAL A 1 310 ? 0.892 4.760 8.379 1.00 95.31 310 VAL A O 1
ATOM 2358 N N . GLU A 1 311 ? 2.486 3.830 7.089 1.00 95.12 311 GLU A N 1
ATOM 2359 C CA . GLU A 1 311 ? 3.335 5.012 7.030 1.00 95.12 311 GLU A CA 1
ATOM 2360 C C . GLU A 1 311 ? 2.876 5.918 5.884 1.00 95.12 311 GLU A C 1
ATOM 2362 O O . GLU A 1 311 ? 2.707 5.480 4.745 1.00 95.12 311 GLU A O 1
ATOM 2367 N N . LEU A 1 312 ? 2.649 7.183 6.212 1.00 92.81 312 LEU A N 1
ATOM 2368 C CA . LEU A 1 312 ? 2.230 8.254 5.322 1.00 92.81 312 LEU A CA 1
ATOM 2369 C C . LEU A 1 312 ? 3.296 9.362 5.363 1.00 92.81 312 LEU A C 1
ATOM 2371 O O . LEU A 1 312 ? 3.986 9.506 6.373 1.00 92.81 312 LEU A O 1
ATOM 2375 N N . PRO A 1 313 ? 3.398 10.223 4.334 1.00 89.94 313 PRO A N 1
ATOM 2376 C CA . PRO A 1 313 ? 4.337 11.348 4.363 1.00 89.94 313 PRO A CA 1
ATOM 2377 C C . PRO A 1 313 ? 4.177 12.261 5.594 1.00 89.94 313 PRO A C 1
ATOM 2379 O O . PRO A 1 313 ? 5.154 12.813 6.089 1.00 89.94 313 PRO A O 1
ATOM 2382 N N . GLY A 1 314 ? 2.950 12.397 6.112 1.00 90.75 314 GLY A N 1
ATOM 2383 C CA . GLY A 1 314 ? 2.631 13.225 7.280 1.00 90.75 314 GLY A CA 1
ATOM 2384 C C . GLY A 1 314 ? 2.619 12.500 8.633 1.00 90.75 314 GLY A C 1
ATOM 2385 O O . GLY A 1 314 ? 2.222 13.125 9.620 1.00 90.75 314 GLY A O 1
ATOM 2386 N N . GLY A 1 315 ? 3.010 11.219 8.691 1.00 95.81 315 GLY A N 1
ATOM 2387 C CA . GLY A 1 315 ? 3.086 10.432 9.926 1.00 95.81 315 GLY A CA 1
ATOM 2388 C C . GLY A 1 315 ? 2.628 8.982 9.780 1.00 95.81 315 GLY A C 1
ATOM 2389 O O . GLY A 1 315 ? 2.642 8.431 8.687 1.00 95.81 315 GLY A O 1
ATOM 2390 N N . VAL A 1 316 ? 2.228 8.333 10.874 1.00 97.06 316 VAL A N 1
ATOM 2391 C CA . VAL A 1 316 ? 1.814 6.920 10.851 1.00 97.06 316 VAL A CA 1
ATOM 2392 C C . VAL A 1 316 ? 0.370 6.794 11.319 1.00 97.06 316 VAL A C 1
ATOM 2394 O O . VAL A 1 316 ? -0.004 7.332 12.360 1.00 97.06 316 VAL A O 1
ATOM 2397 N N . LEU A 1 317 ? -0.446 6.077 10.548 1.00 97.62 317 LEU A N 1
ATOM 2398 C CA . LEU A 1 317 ? -1.793 5.681 10.942 1.00 97.62 317 LEU A CA 1
ATOM 2399 C C . LEU A 1 317 ? -1.741 4.284 11.555 1.00 97.62 317 LEU A C 1
ATOM 2401 O O . LEU A 1 317 ? -1.450 3.315 10.856 1.00 97.62 317 LEU A O 1
ATOM 2405 N N . PHE A 1 318 ? -2.064 4.173 12.838 1.00 97.62 318 PHE A N 1
ATOM 2406 C CA . PHE A 1 318 ? -2.263 2.903 13.524 1.00 97.62 318 PHE A CA 1
ATOM 2407 C C . PHE A 1 318 ? -3.751 2.583 13.629 1.00 97.62 318 PHE A C 1
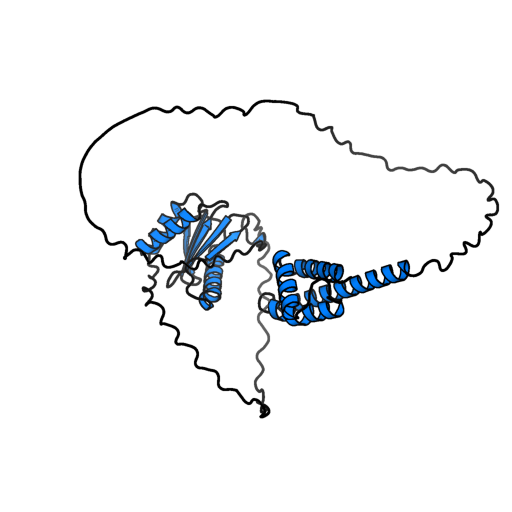ATOM 2409 O O . PHE A 1 318 ? -4.544 3.437 14.017 1.00 97.62 318 PHE A O 1
ATOM 2416 N N . LEU A 1 319 ? -4.124 1.341 13.331 1.00 96.94 319 LEU A N 1
ATOM 2417 C CA . LEU A 1 319 ? -5.454 0.793 13.565 1.00 96.94 319 LEU A CA 1
ATOM 2418 C C . LEU A 1 319 ? -5.353 -0.342 14.585 1.00 96.94 319 LEU A C 1
ATOM 2420 O O . LEU A 1 319 ? -4.662 -1.342 14.361 1.00 96.94 319 LEU A O 1
ATOM 2424 N N . PHE A 1 320 ? -6.073 -0.194 15.690 1.00 95.62 320 PHE A N 1
ATOM 2425 C CA . PHE A 1 320 ? -6.183 -1.186 16.752 1.00 95.62 320 PHE A CA 1
ATOM 2426 C C . PHE A 1 320 ? -7.600 -1.768 16.746 1.00 95.62 320 PHE A C 1
ATOM 2428 O O . PHE A 1 320 ? -8.519 -1.151 17.294 1.00 95.62 320 PHE A O 1
ATOM 2435 N N . PRO A 1 321 ? -7.817 -2.918 16.084 1.00 93.88 321 PRO A N 1
ATOM 2436 C CA . PRO A 1 321 ? -9.120 -3.568 16.083 1.00 93.88 321 PRO A CA 1
ATOM 2437 C C . PRO A 1 321 ? -9.460 -4.088 17.486 1.00 93.88 321 PRO A C 1
ATOM 2439 O O . PRO A 1 321 ? -8.668 -4.789 18.115 1.00 93.88 321 PRO A O 1
ATOM 2442 N N . LEU A 1 322 ? -10.668 -3.773 17.942 1.00 91.81 322 LEU A N 1
ATOM 2443 C CA . LEU A 1 322 ? -11.285 -4.281 19.170 1.00 91.81 322 LEU A CA 1
ATOM 2444 C C . LEU A 1 322 ? -12.435 -5.234 18.805 1.00 91.81 322 LEU A C 1
ATOM 2446 O O . LEU A 1 322 ? -12.692 -5.467 17.622 1.00 91.81 322 LEU A O 1
ATOM 2450 N N . HIS A 1 323 ? -13.129 -5.829 19.782 1.00 88.06 323 HIS A N 1
ATOM 2451 C CA . HIS A 1 323 ? -14.198 -6.793 19.483 1.00 88.06 323 HIS A CA 1
ATOM 2452 C C . HIS A 1 323 ? -15.270 -6.184 18.564 1.00 88.06 323 HIS A C 1
ATOM 2454 O O . HIS A 1 323 ? -15.506 -6.680 17.458 1.00 88.06 323 HIS A O 1
ATOM 2460 N N . ASP A 1 324 ? -15.858 -5.071 18.995 1.00 90.00 324 ASP A N 1
ATOM 2461 C CA . ASP A 1 324 ? -16.973 -4.369 18.356 1.00 90.00 324 ASP A CA 1
ATOM 2462 C C . ASP A 1 324 ? -16.587 -2.996 17.774 1.00 90.00 324 ASP A C 1
ATOM 2464 O O . ASP A 1 324 ? -17.437 -2.295 17.233 1.00 90.00 324 ASP A O 1
ATOM 2468 N N . GLY A 1 325 ? -15.312 -2.608 17.828 1.00 94.56 325 GLY A N 1
ATOM 2469 C CA . GLY A 1 325 ? -14.862 -1.304 17.346 1.00 94.56 325 GLY A CA 1
ATOM 2470 C C . GLY A 1 325 ? -13.423 -1.279 16.854 1.00 94.56 325 GLY A C 1
ATOM 2471 O O . GLY A 1 325 ? -12.778 -2.317 16.704 1.00 94.56 325 GLY A O 1
ATOM 2472 N N . THR A 1 326 ? -12.932 -0.080 16.562 1.00 95.94 326 THR A N 1
ATOM 2473 C CA . THR A 1 326 ? -11.534 0.180 16.201 1.00 95.94 326 THR A CA 1
ATOM 2474 C C . THR A 1 326 ? -11.086 1.514 16.785 1.00 95.94 326 THR A C 1
ATOM 2476 O O . THR A 1 326 ? -11.815 2.506 16.703 1.00 95.94 326 THR A O 1
ATOM 2479 N N . VAL A 1 327 ? -9.868 1.543 17.329 1.00 96.81 327 VAL A N 1
ATOM 2480 C CA . VAL A 1 327 ? -9.165 2.781 17.686 1.00 96.81 327 VAL A CA 1
ATOM 2481 C C . VAL A 1 327 ? -8.169 3.099 16.577 1.00 96.81 327 VAL A C 1
ATOM 2483 O O . VAL A 1 327 ? -7.267 2.309 16.302 1.00 96.81 327 VAL A O 1
ATOM 2486 N N . SER A 1 328 ? -8.350 4.243 15.927 1.00 97.56 328 SER A N 1
ATOM 2487 C CA . SER A 1 328 ? -7.462 4.757 14.885 1.00 97.56 328 SER A CA 1
ATOM 2488 C C . SER A 1 328 ? -6.628 5.894 15.462 1.00 97.56 328 SER A C 1
ATOM 2490 O O . SER A 1 328 ? -7.184 6.848 16.004 1.00 97.56 328 SER A O 1
ATOM 2492 N N . VAL A 1 329 ? -5.306 5.802 15.360 1.00 97.94 329 VAL A N 1
ATOM 2493 C CA . VAL A 1 329 ? -4.369 6.784 15.918 1.00 97.94 329 VAL A CA 1
ATOM 2494 C C . VAL A 1 329 ? -3.475 7.296 14.801 1.00 97.94 329 VAL A C 1
ATOM 2496 O O . VAL A 1 329 ? -2.719 6.526 14.215 1.00 97.94 329 VAL A O 1
ATOM 2499 N N . LEU A 1 330 ? -3.559 8.590 14.508 1.00 97.81 330 LEU A N 1
ATOM 2500 C CA . LEU A 1 330 ? -2.680 9.268 13.564 1.00 97.81 330 LEU A CA 1
ATOM 2501 C C . LEU A 1 330 ? -1.590 10.004 14.334 1.00 97.81 330 LEU A C 1
ATOM 2503 O O . LEU A 1 330 ? -1.876 10.854 15.182 1.00 97.81 330 LEU A O 1
ATOM 2507 N N . THR A 1 331 ? -0.340 9.702 14.017 1.00 98.00 331 THR A N 1
ATOM 2508 C CA . THR A 1 331 ? 0.829 10.303 14.661 1.00 98.00 331 THR A CA 1
ATOM 2509 C C . THR A 1 331 ? 1.527 11.283 13.727 1.00 98.00 331 THR A C 1
ATOM 2511 O O . THR A 1 331 ? 1.213 11.372 12.543 1.00 98.00 331 THR A O 1
ATOM 2514 N N . GLN A 1 332 ? 2.495 12.021 14.256 1.00 97.19 332 GLN A N 1
ATOM 2515 C CA . GLN A 1 332 ? 3.511 12.721 13.476 1.00 97.19 332 GLN A CA 1
ATOM 2516 C C . GLN A 1 332 ? 4.523 11.724 12.867 1.00 97.19 332 GLN A C 1
ATOM 2518 O O . GLN A 1 332 ? 4.540 10.545 13.256 1.00 97.19 332 GLN A O 1
ATOM 2523 N N . PRO A 1 333 ? 5.371 12.169 11.918 1.00 94.50 333 PRO A N 1
ATOM 2524 C CA . PRO A 1 333 ? 6.559 11.421 11.508 1.00 94.50 333 PRO A CA 1
ATOM 2525 C C . PRO A 1 333 ? 7.496 11.168 12.699 1.00 94.50 333 PRO A C 1
ATOM 2527 O O . PRO A 1 333 ? 7.449 11.888 13.692 1.00 94.50 333 PRO A O 1
ATOM 2530 N N . ASN A 1 334 ? 8.367 10.159 12.598 1.00 93.12 334 ASN A N 1
ATOM 2531 C CA . ASN A 1 334 ? 9.346 9.799 13.640 1.00 93.12 334 ASN A CA 1
ATOM 2532 C C . ASN A 1 334 ? 8.736 9.468 15.016 1.00 93.12 334 ASN A C 1
ATOM 2534 O O . ASN A 1 334 ? 9.365 9.666 16.055 1.00 93.12 334 ASN A O 1
ATOM 2538 N N . VAL A 1 335 ? 7.509 8.942 15.036 1.00 95.44 335 VAL A N 1
ATOM 2539 C CA . VAL A 1 335 ? 6.855 8.511 16.273 1.00 95.44 335 VAL A CA 1
ATOM 2540 C C . VAL A 1 335 ? 7.635 7.400 16.982 1.00 95.44 335 VAL A C 1
ATOM 2542 O O . VAL A 1 335 ? 8.075 6.425 16.369 1.00 95.44 335 VAL A O 1
ATOM 2545 N N . ASN A 1 336 ? 7.724 7.495 18.311 1.00 95.31 336 ASN A N 1
ATOM 2546 C CA . ASN A 1 336 ? 8.128 6.372 19.148 1.00 95.31 336 ASN A CA 1
ATOM 2547 C C . ASN A 1 336 ? 7.025 5.297 19.145 1.00 95.31 336 ASN A C 1
ATOM 2549 O O . ASN A 1 336 ? 6.086 5.334 19.942 1.00 95.31 336 ASN A O 1
ATOM 2553 N N . ILE A 1 337 ? 7.158 4.316 18.249 1.00 94.94 337 ILE A N 1
ATOM 2554 C CA . ILE A 1 337 ? 6.219 3.191 18.105 1.00 94.94 337 ILE A CA 1
ATOM 2555 C C . ILE A 1 337 ? 6.046 2.434 19.433 1.00 94.94 337 ILE A C 1
ATOM 2557 O O . ILE A 1 337 ? 4.950 1.966 19.736 1.00 94.94 337 ILE A O 1
ATOM 2561 N N . GLY A 1 338 ? 7.100 2.345 20.253 1.00 96.19 338 GLY A N 1
ATOM 2562 C CA . GLY A 1 338 ? 7.041 1.712 21.570 1.00 96.19 338 GLY A CA 1
ATOM 2563 C C . GLY A 1 338 ? 6.042 2.392 22.507 1.00 96.19 338 GLY A C 1
ATOM 2564 O O . GLY A 1 338 ? 5.262 1.700 23.155 1.00 96.19 338 GLY A O 1
ATOM 2565 N N . ALA A 1 339 ? 5.994 3.728 22.511 1.00 96.00 339 ALA A N 1
ATOM 2566 C CA . ALA A 1 339 ? 5.045 4.494 23.321 1.00 96.00 339 ALA A CA 1
ATOM 2567 C C . ALA A 1 339 ? 3.592 4.280 22.866 1.00 96.00 339 ALA A C 1
ATOM 2569 O O . ALA A 1 339 ? 2.705 4.080 23.691 1.00 96.00 339 ALA A O 1
ATOM 2570 N N . VAL A 1 340 ? 3.352 4.234 21.550 1.00 96.75 340 VAL A N 1
ATOM 2571 C CA . VAL A 1 340 ? 2.016 3.953 20.994 1.00 96.75 340 VAL A CA 1
ATOM 2572 C C . VAL A 1 340 ? 1.550 2.541 21.374 1.00 96.75 340 VAL A C 1
ATOM 2574 O O . VAL A 1 340 ? 0.397 2.342 21.751 1.00 96.75 340 VAL A O 1
ATOM 2577 N N . LEU A 1 341 ? 2.440 1.547 21.312 1.00 95.50 341 LEU A N 1
ATOM 2578 C CA . LEU A 1 341 ? 2.105 0.174 21.703 1.00 95.50 341 LEU A CA 1
ATOM 2579 C C . LEU A 1 341 ? 1.930 0.020 23.220 1.00 95.50 341 LEU A C 1
ATOM 2581 O O . LEU A 1 341 ? 1.089 -0.773 23.637 1.00 95.50 341 LEU A O 1
ATOM 2585 N N . ALA A 1 342 ? 2.663 0.783 24.032 1.00 94.56 342 ALA A N 1
ATOM 2586 C CA . ALA A 1 342 ? 2.459 0.834 25.478 1.00 94.56 342 ALA A CA 1
ATOM 2587 C C . ALA A 1 342 ? 1.094 1.449 25.834 1.00 94.56 342 ALA A C 1
ATOM 2589 O O . ALA A 1 342 ? 0.362 0.876 26.634 1.00 94.56 342 ALA A O 1
ATOM 2590 N N . ALA A 1 343 ? 0.698 2.543 25.173 1.00 94.94 343 ALA A N 1
ATOM 2591 C CA . ALA A 1 343 ? -0.630 3.138 25.339 1.00 94.94 343 ALA A CA 1
ATOM 2592 C C . ALA A 1 343 ? -1.757 2.165 24.941 1.00 94.94 343 ALA A C 1
ATOM 2594 O O . ALA A 1 343 ? -2.766 2.057 25.636 1.00 94.94 343 ALA A O 1
ATOM 2595 N N . ARG A 1 344 ? -1.561 1.387 23.866 1.00 94.44 344 ARG A N 1
ATOM 2596 C CA . ARG A 1 344 ? -2.468 0.287 23.494 1.00 94.44 344 ARG A CA 1
ATOM 2597 C C . ARG A 1 344 ? -2.546 -0.785 24.588 1.00 94.44 344 ARG A C 1
ATOM 2599 O O . ARG A 1 344 ? -3.637 -1.261 24.871 1.00 94.44 344 ARG A O 1
ATOM 2606 N N . ALA A 1 345 ? -1.420 -1.188 25.172 1.00 91.56 345 ALA A N 1
ATOM 2607 C CA . ALA A 1 345 ? -1.414 -2.183 26.246 1.00 91.56 345 ALA A CA 1
ATOM 2608 C C . ALA A 1 345 ? -2.158 -1.671 27.492 1.00 91.56 345 ALA A C 1
ATOM 2610 O O . ALA A 1 345 ? -2.989 -2.388 28.034 1.00 91.56 345 ALA A O 1
ATOM 2611 N N . ALA A 1 346 ? -1.956 -0.405 27.871 1.00 88.12 346 ALA A N 1
ATOM 2612 C CA . ALA A 1 346 ? -2.691 0.228 28.968 1.00 88.12 346 ALA A CA 1
ATOM 2613 C C . ALA A 1 346 ? -4.210 0.269 28.710 1.00 88.12 346 ALA A C 1
ATOM 2615 O O . ALA A 1 346 ? -5.003 0.089 29.631 1.00 88.12 346 ALA A O 1
ATOM 2616 N N . LEU A 1 347 ? -4.625 0.455 27.452 1.00 87.06 347 LEU A N 1
ATOM 2617 C CA . LEU A 1 347 ? -6.028 0.318 27.058 1.00 87.06 347 LEU A CA 1
ATOM 2618 C C . LEU A 1 347 ? -6.541 -1.121 27.242 1.00 87.06 347 LEU A C 1
ATOM 2620 O O . LEU A 1 347 ? -7.647 -1.305 27.737 1.00 87.06 347 LEU A O 1
ATOM 2624 N N . GLU A 1 348 ? -5.758 -2.134 26.861 1.00 86.25 348 GLU A N 1
ATOM 2625 C CA . GLU A 1 348 ? -6.133 -3.541 27.077 1.00 86.25 348 GLU A CA 1
ATOM 2626 C C . GLU A 1 348 ? -6.230 -3.894 28.570 1.00 86.25 348 GLU A C 1
ATOM 2628 O O . GLU A 1 348 ? -7.062 -4.718 28.939 1.00 86.25 348 GLU A O 1
ATOM 2633 N N . GLU A 1 349 ? -5.431 -3.260 29.431 1.00 84.00 349 GLU A N 1
ATOM 2634 C CA . GLU A 1 349 ? -5.501 -3.436 30.886 1.00 84.00 349 GLU A CA 1
ATOM 2635 C C . GLU A 1 349 ? -6.713 -2.739 31.525 1.00 84.00 349 GLU A C 1
ATOM 2637 O O . GLU A 1 349 ? -7.262 -3.258 32.496 1.00 84.00 349 GLU A O 1
ATOM 2642 N N . ALA A 1 350 ? -7.131 -1.584 30.994 1.00 76.38 350 ALA A N 1
ATOM 2643 C CA . ALA A 1 350 ? -8.216 -0.771 31.549 1.00 76.38 350 ALA A CA 1
ATOM 2644 C C . ALA A 1 350 ? -9.635 -1.216 31.140 1.00 76.38 350 ALA A C 1
ATOM 2646 O O . ALA A 1 350 ? -10.589 -0.881 31.846 1.00 76.38 350 ALA A O 1
ATOM 2647 N N . ALA A 1 351 ? -9.766 -1.909 30.003 1.00 68.00 351 ALA A N 1
ATOM 2648 C CA . ALA A 1 351 ? -11.030 -2.444 29.474 1.00 68.00 351 ALA A CA 1
ATOM 2649 C C . ALA A 1 351 ? -11.523 -3.688 30.225 1.00 68.00 351 ALA A C 1
ATOM 2651 O O . ALA A 1 351 ? -12.706 -4.069 30.104 1.00 68.00 351 ALA A O 1
#

Radius of gyration: 34.35 Å; Cα contacts (8 Å, |Δi|>4): 293; chains: 1; bounding box: 70×82×113 Å

Secondary structure (DSSP, 8-state):
-HHHHHHHHHHHHTTTS-HHHHHHHHHHHHHHTT--TTT--HHHHHHHIIIIIHHHHTTTS-HHHHHHHHHHHHHHHHHHHHHHHHHHHHHH--------------------------------PPPPPP--------------------------------TT---------------TT----GGGSGGG--S--SSSSSS-------------PPPPS------PPPPPP-PPP--PPPPPP--HHHHHHHHHHHHTSTTEEEEEEEETTEEEEEEE-SS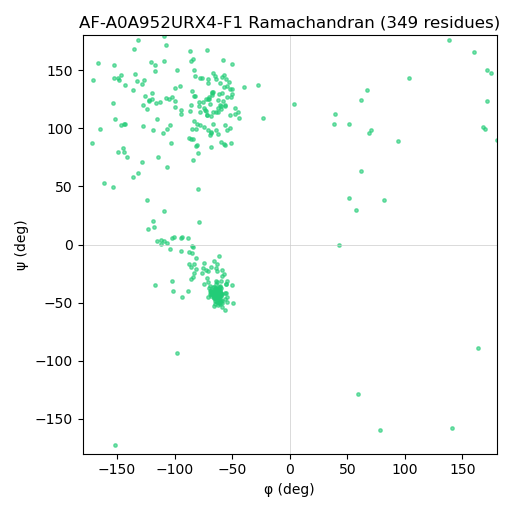-HHHHHHHHHHHHHHHGGGS----EEEEETTEEEEEEE-SS-EEEEEE-TT--HHHHHHHHHHHHHH-

Solvent-accessible surface area (backbone atoms only — not comparable to full-atom values): 22884 Å² total; per-residue (Å²): 111,20,55,59,37,45,54,46,44,32,55,44,38,32,77,80,41,57,57,70,55,22,47,51,51,54,54,52,56,30,54,75,68,76,46,52,63,76,73,42,47,52,72,56,48,35,50,40,46,72,43,60,51,42,60,67,40,55,83,78,42,65,59,72,62,49,52,55,49,47,53,51,36,39,50,50,28,44,55,52,49,51,52,51,50,52,52,47,53,59,68,68,53,79,68,81,68,79,72,71,72,78,72,77,78,74,85,78,77,87,74,82,89,78,88,76,89,84,92,83,85,81,87,83,87,79,83,84,82,80,86,82,81,85,81,84,87,90,86,85,86,87,80,81,79,90,84,80,88,82,90,76,90,82,77,91,81,92,71,95,74,78,92,83,81,84,85,80,81,77,79,77,82,76,80,77,70,83,67,87,82,78,83,72,63,68,84,69,37,69,96,69,68,72,91,75,87,81,87,80,78,88,85,82,85,81,93,84,92,85,87,82,90,82,84,87,77,85,81,79,96,74,83,80,78,74,87,77,75,84,75,77,80,78,75,82,72,76,88,72,76,80,68,57,64,82,43,76,66,33,51,52,46,38,55,50,43,45,65,72,40,84,49,51,41,25,40,36,33,20,47,55,61,45,71,77,47,75,45,77,60,74,67,63,58,75,60,47,20,48,50,52,47,52,51,47,65,64,49,44,78,81,41,89,66,67,67,46,65,47,77,49,99,75,12,35,42,35,40,36,60,48,64,62,28,35,43,36,37,33,27,35,64,91,55,63,62,67,60,56,53,48,28,51,49,54,31,66,74,69,84

Foldseek 3Di:
DLLVLLVLQLVLVCVVPPSVVSNVLQVVLQVVVVHDSVPDDLVNSLCSLQPVSLVVCVVPDPNPVSNVSSVVSSVRSVVVNVVVVVVVVVVVPDDPDPPPPPPPDDDDDDDDDDDDDDPDDDDDDDDDDDDDDDDDDDPDDPDDDDDDDDDDDDDDDDDDDDPPPPDPPPPPPPPADADPDDPDPPCQWPVPDDDDPDPPDPPPDDDDDDDDDDDDDDDDDDPPDDDDDDDPDDDPDPPDDPFDDDDPQLVVLLCVLLVVFPFWQKKWKDQQLHTPDIDHDTGDNSVVRPVLNVVCVVCCVVPDDQKYWYQDPQAIWIWGDTPRIIMITGGGHPGPVVSVVVSVVSSVVRD